Protein 6WYN (pdb70)

Radius of gyration: 17.89 Å; Cα contacts (8 Å, |Δi|>4): 590; chains: 1; bounding box: 40×50×45 Å

Structure (mmCIF, N/CA/C/O backbone):
data_6WYN
#
_entry.id   6WYN
#
_cell.length_a   130.810
_cell.length_b   130.810
_cell.length_c   48.870
_cell.angle_alpha   90.000
_cell.angle_beta   90.000
_cell.angle_gamma   120.000
#
_symmetry.space_group_name_H-M   'P 31 2 1'
#
loop_
_entity.id
_entity.type
_entity.pdbx_description
1 polymer 'Possible hydrolase'
2 non-polymer 'CHLORIDE ION'
3 water water
#
loop_
_atom_site.group_PDB
_atom_site.id
_atom_site.type_symbol
_atom_site.label_atom_id
_atom_site.label_alt_id
_atom_site.label_comp_id
_atom_site.label_asym_id
_atom_site.label_entity_id
_atom_site.label_seq_id
_atom_site.pdbx_PDB_ins_code
_atom_site.Cartn_x
_atom_site.Cartn_y
_atom_site.Cartn_z
_atom_site.occupancy
_atom_site.B_iso_or_equiv
_atom_site.auth_seq_id
_atom_site.auth_comp_id
_atom_site.auth_asym_id
_atom_site.auth_atom_id
_atom_site.pdbx_PDB_model_num
ATOM 1 N N . THR A 1 41 ? -48.926 63.912 37.313 1.00 57.54 40 THR A N 1
ATOM 2 C CA . THR A 1 41 ? -49.220 63.388 38.671 1.00 54.39 40 THR A CA 1
ATOM 3 C C . THR A 1 41 ? -47.871 63.094 39.356 1.00 56.80 40 THR A C 1
ATOM 4 O O . THR A 1 41 ? -46.801 63.154 38.688 1.00 50.25 40 THR A O 1
ATOM 8 N N . GLY A 1 42 ? -47.887 62.787 40.648 1.00 50.80 41 GLY A N 1
ATOM 9 C CA . GLY A 1 42 ? -46.680 62.314 41.353 1.00 49.69 41 GLY A CA 1
ATOM 10 C C . GLY A 1 42 ? -46.495 60.813 41.223 1.00 46.48 41 GLY A C 1
ATOM 11 O O . GLY A 1 42 ? -45.507 60.313 41.761 1.00 47.89 41 GLY A O 1
ATOM 12 N N . LEU A 1 43 ? -47.400 60.124 40.516 1.00 41.02 42 LEU A N 1
ATOM 13 C CA . LEU A 1 43 ? -47.545 58.649 40.589 1.00 35.18 42 LEU A CA 1
ATOM 14 C C . LEU A 1 43 ? -46.331 57.984 39.943 1.00 27.74 42 LEU A C 1
ATOM 15 O O . LEU A 1 43 ? -45.917 58.388 38.862 1.00 29.31 42 LEU A O 1
ATOM 20 N N . ASP A 1 44 ? -45.746 57.041 40.657 1.00 23.47 43 ASP A N 1
ATOM 21 C CA . ASP A 1 44 ? -44.623 56.197 40.196 1.00 23.55 43 ASP A CA 1
ATOM 22 C C . ASP A 1 44 ? -45.125 55.317 39.035 1.00 22.22 43 ASP A C 1
ATOM 23 O O . ASP A 1 44 ? -46.324 54.956 39.016 1.00 20.79 43 ASP A O 1
ATOM 28 N N . GLU A 1 45 ? -44.232 54.903 38.136 1.00 17.21 44 GLU A N 1
ATOM 29 C CA . GLU A 1 45 ? -44.614 54.179 36.909 1.00 15.52 44 GLU A CA 1
ATOM 30 C C . GLU A 1 45 ? -45.086 52.756 37.239 1.00 14.35 44 GLU A C 1
ATOM 31 O O . GLU A 1 45 ? -45.703 52.129 36.365 1.00 13.39 44 GLU A O 1
ATOM 37 N N . PHE A 1 46 ? -44.816 52.228 38.421 1.00 12.35 45 PHE A N 1
ATOM 38 C CA . PHE A 1 46 ? -45.275 50.877 38.836 1.00 13.74 45 PHE A CA 1
ATOM 39 C C . PHE A 1 46 ? -46.527 50.959 39.746 1.00 13.60 45 PHE A C 1
ATOM 40 O O . PHE A 1 46 ? -46.988 49.920 40.210 1.00 15.09 45 PHE A O 1
ATOM 48 N N . ALA A 1 47 ? -47.129 52.119 39.924 1.00 15.23 46 ALA A N 1
ATOM 49 C CA . ALA A 1 47 ? -48.240 52.298 40.890 1.00 17.49 46 ALA A CA 1
ATOM 50 C C . ALA A 1 47 ? -49.528 51.583 40.419 1.00 20.40 46 ALA A C 1
ATOM 51 O O . ALA A 1 47 ? -50.381 51.345 41.259 1.00 22.48 46 ALA A O 1
ATOM 53 N N . LEU A 1 48 ? -49.715 51.276 39.131 1.00 19.06 47 LEU A N 1
ATOM 54 C CA . LEU A 1 48 ? -50.993 50.687 38.633 1.00 19.06 47 LEU A CA 1
ATOM 55 C C . LEU A 1 48 ? -50.870 49.199 38.379 1.00 17.27 47 LEU A C 1
ATOM 56 O O . LEU A 1 48 ? -51.764 48.653 37.710 1.00 18.09 47 LEU A O 1
ATOM 61 N N . LEU A 1 49 ? -49.836 48.528 38.866 1.00 16.62 48 LEU A N 1
ATOM 62 C CA . LEU A 1 49 ? -49.623 47.123 38.424 1.00 17.16 48 LEU A CA 1
ATOM 63 C C . LEU A 1 49 ? -50.770 46.202 38.907 1.00 17.35 48 LEU A C 1
ATOM 64 O O . LEU A 1 49 ? -50.980 45.158 38.247 1.00 15.06 48 LEU A O 1
ATOM 69 N N . ALA A 1 50 ? -51.453 46.528 40.014 1.00 15.66 49 ALA A N 1
ATOM 70 C CA . ALA A 1 50 ? -52.582 45.723 40.529 1.00 15.75 49 ALA A CA 1
ATOM 71 C C . ALA A 1 50 ? -53.676 45.661 39.447 1.00 16.08 49 ALA A C 1
ATOM 72 O O . ALA A 1 50 ? -54.266 44.577 39.302 1.00 16.11 49 ALA A O 1
ATOM 74 N N . GLU A 1 51 ? -53.877 46.753 38.702 1.00 16.03 50 GLU A N 1
ATOM 75 C CA . GLU A 1 51 ? -54.836 46.843 37.575 1.00 16.18 50 GLU A CA 1
ATOM 76 C C . GLU A 1 51 ? -54.429 45.843 36.509 1.00 16.41 50 GLU A C 1
ATOM 77 O O . GLU A 1 51 ? -55.314 45.128 35.986 1.00 16.95 50 GLU A O 1
ATOM 83 N N . ASN A 1 52 ? -53.134 45.728 36.206 1.00 14.72 51 ASN A N 1
ATOM 84 C CA . ASN A 1 52 ? -52.633 44.760 35.209 1.00 14.48 51 ASN A CA 1
ATOM 85 C C . ASN A 1 52 ? -52.841 43.336 35.707 1.00 15.39 51 ASN A C 1
ATOM 86 O O . ASN A 1 52 ? -53.265 42.476 34.873 1.00 14.58 51 ASN A O 1
ATOM 91 N N . ALA A 1 53 ? -52.552 43.039 36.964 1.00 14.85 52 ALA A N 1
ATOM 92 C CA . ALA A 1 53 ? -52.820 41.681 37.506 1.00 16.88 52 ALA A CA 1
ATOM 93 C C . ALA A 1 53 ? -54.332 41.332 37.377 1.00 17.25 52 ALA A C 1
ATOM 94 O O . ALA A 1 53 ? -54.628 40.253 36.938 1.00 18.92 52 ALA A O 1
ATOM 96 N N . GLU A 1 54 ? -55.243 42.236 37.724 1.00 19.91 53 GLU A N 1
ATOM 97 C CA . GLU A 1 54 ? -56.715 42.023 37.606 1.00 23.88 53 GLU A CA 1
ATOM 98 C C . GLU A 1 54 ? -57.079 41.786 36.117 1.00 21.42 53 GLU A C 1
ATOM 99 O O . GLU A 1 54 ? -57.677 40.756 35.800 1.00 20.98 53 GLU A O 1
ATOM 105 N N . GLN A 1 55 ? -56.631 42.638 35.198 1.00 19.11 54 GLN A N 1
ATOM 106 C CA . GLN A 1 55 ? -56.875 42.432 33.740 1.00 19.70 54 GLN A CA 1
ATOM 107 C C . GLN A 1 55 ? -56.349 41.065 33.301 1.00 20.28 54 GLN A C 1
ATOM 108 O O . GLN A 1 55 ? -56.985 40.444 32.440 1.00 20.43 54 GLN A O 1
ATOM 114 N N . ALA A 1 56 ? -55.249 40.578 33.872 1.00 16.50 55 ALA A N 1
ATOM 115 C CA . ALA A 1 56 ? -54.697 39.271 33.480 1.00 16.49 55 ALA A CA 1
ATOM 116 C C . ALA A 1 56 ? -55.432 38.150 34.220 1.00 17.69 55 ALA A C 1
ATOM 117 O O . ALA A 1 56 ? -55.113 36.985 33.936 1.00 16.29 55 ALA A O 1
ATOM 119 N N . GLY A 1 57 ? -56.266 38.484 35.214 1.00 21.79 56 GLY A N 1
ATOM 120 C CA . GLY A 1 57 ? -56.990 37.470 36.017 1.00 23.32 56 GLY A CA 1
ATOM 121 C C . GLY A 1 57 ? -56.025 36.657 36.857 1.00 26.34 56 GLY A C 1
ATOM 122 O O . GLY A 1 57 ? -56.159 35.441 36.929 1.00 29.96 56 GLY A O 1
ATOM 123 N N . VAL A 1 58 ? -55.006 37.283 37.437 1.00 27.44 57 VAL A N 1
ATOM 124 C CA . VAL A 1 58 ? -54.049 36.551 38.315 1.00 26.32 57 VAL A CA 1
ATOM 125 C C . VAL A 1 58 ? -54.047 37.277 39.649 1.00 24.65 57 VAL A C 1
ATOM 126 O O . VAL A 1 58 ? -54.368 38.493 39.682 1.00 27.83 57 VAL A O 1
ATOM 130 N N . ASN A 1 59 ? -53.787 36.561 40.730 1.00 27.65 58 ASN A N 1
ATOM 131 C CA . ASN A 1 59 ? -53.697 37.232 42.053 1.00 30.15 58 ASN A CA 1
ATOM 132 C C . ASN A 1 59 ? -52.386 36.828 42.692 1.00 29.49 58 ASN A C 1
ATOM 133 O O . ASN A 1 59 ? -51.717 35.930 42.174 1.00 33.16 58 ASN A O 1
ATOM 138 N N . GLY A 1 60 ? -52.069 37.465 43.801 1.00 26.65 59 GLY A N 1
ATOM 139 C CA . GLY A 1 60 ? -50.840 37.160 44.531 1.00 25.02 59 GLY A CA 1
ATOM 140 C C . GLY A 1 60 ? -49.892 38.335 44.381 1.00 23.76 59 GLY A C 1
ATOM 141 O O . GLY A 1 60 ? -50.251 39.417 43.870 1.00 23.29 59 GLY A O 1
ATOM 142 N N . PRO A 1 61 ? -48.676 38.185 44.924 1.00 21.85 60 PRO A N 1
ATOM 143 C CA . PRO A 1 61 ? -47.751 39.311 44.968 1.00 20.83 60 PRO A CA 1
ATOM 144 C C . PRO A 1 61 ? -47.371 39.632 43.518 1.00 17.79 60 PRO A C 1
ATOM 145 O O . PRO A 1 61 ? -47.168 38.730 42.720 1.00 14.98 60 PRO A O 1
ATOM 149 N N . LEU A 1 62 ? -47.249 40.912 43.252 1.00 17.60 61 LEU A N 1
ATOM 150 C CA . LEU A 1 62 ? -46.737 41.427 41.960 1.00 19.14 61 LEU A CA 1
ATOM 151 C C . LEU A 1 62 ? -45.293 40.983 41.770 1.00 18.11 61 LEU A C 1
ATOM 152 O O . LEU A 1 62 ? -44.559 40.788 42.740 1.00 16.29 61 LEU A O 1
ATOM 157 N N . PRO A 1 63 ? -44.844 40.727 40.522 1.00 17.56 62 PRO A N 1
ATOM 158 C CA . PRO A 1 63 ? -43.436 40.432 40.264 1.00 17.11 62 PRO A CA 1
ATOM 159 C C . PRO A 1 63 ? -42.562 41.685 40.482 1.00 16.93 62 PRO A C 1
ATOM 160 O O . PRO A 1 63 ? -43.070 42.798 40.571 1.00 14.64 62 PRO A O 1
ATOM 164 N N . GLU A 1 64 ? -41.260 41.460 40.672 1.00 18.42 63 GLU A N 1
ATOM 165 C CA . GLU A 1 64 ? -40.243 42.547 40.764 1.00 19.66 63 GLU A CA 1
ATOM 166 C C . GLU A 1 64 ? -40.106 43.165 39.365 1.00 13.73 63 GLU A C 1
ATOM 167 O O . GLU A 1 64 ? -40.103 42.405 38.393 1.00 11.71 63 GLU A O 1
ATOM 173 N N . VAL A 1 65 ? -39.978 44.472 39.281 1.00 12.24 64 VAL A N 1
ATOM 174 C CA . VAL A 1 65 ? -39.712 45.133 37.980 1.00 11.74 64 VAL A CA 1
ATOM 175 C C . VAL A 1 65 ? -38.893 46.397 38.257 1.00 10.98 64 VAL A C 1
ATOM 176 O O . VAL A 1 65 ? -39.136 47.059 39.259 1.00 10.08 64 VAL A O 1
ATOM 180 N N . GLU A 1 66 ? -37.982 46.743 37.347 1.00 11.28 65 GLU A N 1
ATOM 181 C CA . GLU A 1 66 ? -37.252 48.019 37.421 1.00 10.72 65 GLU A CA 1
ATOM 182 C C . GLU A 1 66 ? -36.938 48.463 35.999 1.00 9.76 65 GLU A C 1
ATOM 183 O O . GLU A 1 66 ? -36.898 47.606 35.087 1.00 10.02 65 GLU A O 1
ATOM 189 N N . ARG A 1 67 ? -36.743 49.753 35.826 1.00 9.27 66 ARG A N 1
ATOM 190 C CA . ARG A 1 67 ? -36.290 50.340 34.560 1.00 9.41 66 ARG A CA 1
ATOM 191 C C . ARG A 1 67 ? -34.770 50.155 34.465 1.00 9.91 66 ARG A C 1
ATOM 192 O O . ARG A 1 67 ? -34.043 50.347 35.482 1.00 9.17 66 ARG A O 1
ATOM 200 N N . VAL A 1 68 ? -34.299 49.742 33.292 1.00 10.60 67 VAL A N 1
ATOM 201 C CA . VAL A 1 68 ? -32.846 49.661 32.985 1.00 10.18 67 VAL A CA 1
ATOM 202 C C . VAL A 1 68 ? -32.552 50.533 31.749 1.00 11.01 67 VAL A C 1
ATOM 203 O O . VAL A 1 68 ? -33.502 50.903 30.984 1.00 9.75 67 VAL A O 1
ATOM 207 N N . GLN A 1 69 ? -31.279 50.911 31.582 1.00 10.86 68 GLN A N 1
ATOM 208 C CA . GLN A 1 69 ? -30.862 51.733 30.423 1.00 11.90 68 GLN A CA 1
ATOM 209 C C . GLN A 1 69 ? -29.449 51.333 30.020 1.00 12.38 68 GLN A C 1
ATOM 210 O O . GLN A 1 69 ? -28.580 51.107 30.933 1.00 10.42 68 GLN A O 1
ATOM 216 N N . ALA A 1 70 ? -29.214 51.244 28.708 1.00 13.03 69 ALA A N 1
ATOM 217 C CA . ALA A 1 70 ? -27.847 51.207 28.148 1.00 15.21 69 ALA A CA 1
ATOM 218 C C . ALA A 1 70 ? -27.809 52.190 26.999 1.00 17.06 69 ALA A C 1
ATOM 219 O O . ALA A 1 70 ? -28.331 51.841 25.914 1.00 17.24 69 ALA A O 1
ATOM 221 N N . GLY A 1 71 ? -27.405 53.426 27.291 1.00 16.95 70 GLY A N 1
ATOM 222 C CA . GLY A 1 71 ? -27.272 54.464 26.269 1.00 16.63 70 GLY A CA 1
ATOM 223 C C . GLY A 1 71 ? -28.626 54.893 25.785 1.00 18.23 70 GLY A C 1
ATOM 224 O O . GLY A 1 71 ? -29.453 55.295 26.633 1.00 16.37 70 GLY A O 1
ATOM 225 N N . ALA A 1 72 ? -28.838 54.759 24.469 1.00 15.35 71 ALA A N 1
ATOM 226 C CA . ALA A 1 72 ? -30.049 55.199 23.737 1.00 15.69 71 ALA A CA 1
ATOM 227 C C . ALA A 1 72 ? -31.322 54.377 24.067 1.00 13.13 71 ALA A C 1
ATOM 228 O O . ALA A 1 72 ? -32.440 54.874 23.720 1.00 13.74 71 ALA A O 1
ATOM 230 N N . ILE A 1 73 ? -31.199 53.211 24.698 1.00 13.38 72 ILE A N 1
ATOM 231 C CA . ILE A 1 73 ? -32.329 52.252 24.943 1.00 12.45 72 ILE A CA 1
ATOM 232 C C . ILE A 1 73 ? -32.661 52.158 26.445 1.00 12.18 72 ILE A C 1
ATOM 233 O O . ILE A 1 73 ? -31.774 51.793 27.235 1.00 12.23 72 ILE A O 1
ATOM 238 N N . SER A 1 74 ? -33.926 52.408 26.785 1.00 10.81 73 SER A N 1
ATOM 239 C CA . SER A 1 74 ? -34.518 52.124 28.107 1.00 10.56 73 SER A CA 1
ATOM 240 C C . SER A 1 74 ? -35.371 50.853 27.992 1.00 11.00 73 SER A C 1
ATOM 241 O O . SER A 1 74 ? -35.847 50.560 26.870 1.00 11.43 73 SER A O 1
ATOM 244 N N . ALA A 1 75 ? -35.532 50.106 29.083 1.00 10.04 74 ALA A N 1
ATOM 245 C CA . ALA A 1 75 ? -36.337 48.877 29.097 1.00 9.97 74 ALA A CA 1
ATOM 246 C C . ALA A 1 75 ? -36.867 48.669 30.507 1.00 10.07 74 ALA A C 1
ATOM 247 O O . ALA A 1 75 ? -36.307 49.300 31.475 1.00 10.06 74 ALA A O 1
ATOM 249 N N . LEU A 1 76 ? -37.951 47.904 30.602 1.00 9.32 75 LEU A N 1
ATOM 250 C CA . LEU A 1 76 ? -38.424 47.345 31.901 1.00 10.19 75 LEU A CA 1
ATOM 251 C C . LEU A 1 76 ? -37.935 45.916 32.019 1.00 10.22 75 LEU A C 1
ATOM 252 O O . LEU A 1 76 ? -38.184 45.100 31.105 1.00 10.15 75 LEU A O 1
ATOM 257 N N . ARG A 1 77 ? -37.253 45.612 33.118 1.00 11.57 76 ARG A N 1
ATOM 258 C CA . ARG A 1 77 ? -36.727 44.261 33.409 1.00 11.79 76 ARG A CA 1
ATOM 259 C C . ARG A 1 77 ? -37.584 43.676 34.524 1.00 11.83 76 ARG A C 1
ATOM 260 O O . ARG A 1 77 ? -37.602 44.252 35.649 1.00 11.14 76 ARG A O 1
ATOM 268 N N . TRP A 1 78 ? -38.255 42.567 34.204 1.00 11.75 77 TRP A N 1
ATOM 269 C CA . TRP A 1 78 ? -39.237 41.880 35.082 1.00 12.34 77 TRP A CA 1
ATOM 270 C C . TRP A 1 78 ? -38.628 40.606 35.637 1.00 13.12 77 TRP A C 1
ATOM 271 O O . TRP A 1 78 ? -38.022 39.857 34.835 1.00 12.47 77 TRP A O 1
ATOM 282 N N . GLY A 1 79 ? -38.826 40.379 36.942 1.00 14.97 78 GLY A N 1
ATOM 283 C CA . GLY A 1 79 ? -38.510 39.091 37.573 1.00 17.43 78 GLY A CA 1
ATOM 284 C C . GLY A 1 79 ? -37.027 38.884 37.813 1.00 21.88 78 GLY A C 1
ATOM 285 O O . GLY A 1 79 ? -36.638 37.699 37.868 1.00 29.32 78 GLY A O 1
ATOM 286 N N . GLY A 1 80 ? -36.206 39.935 37.902 1.00 22.29 79 GLY A N 1
ATOM 287 C CA . GLY A 1 80 ? -34.735 39.765 38.068 1.00 28.51 79 GLY A CA 1
ATOM 288 C C . GLY A 1 80 ? -33.886 39.965 36.803 1.00 31.09 79 GLY A C 1
ATOM 289 O O . GLY A 1 80 ? -34.402 40.394 35.756 1.00 32.54 79 GLY A O 1
ATOM 290 N N . SER A 1 81 ? -32.617 39.577 36.852 1.00 34.60 80 SER A N 1
ATOM 291 C CA . SER A 1 81 ? -31.605 39.952 35.832 1.00 37.61 80 SER A CA 1
ATOM 292 C C . SER A 1 81 ? -31.402 38.884 34.740 1.00 38.26 80 SER A C 1
ATOM 293 O O . SER A 1 81 ? -30.490 39.170 33.926 1.00 35.61 80 SER A O 1
ATOM 296 N N . ALA A 1 82 ? -32.206 37.780 34.651 1.00 32.81 81 ALA A N 1
ATOM 297 C CA . ALA A 1 82 ? -32.059 36.702 33.621 1.00 24.96 81 ALA A CA 1
ATOM 298 C C . ALA A 1 82 ? -33.331 36.527 32.770 1.00 20.61 81 ALA A C 1
ATOM 299 O O . ALA A 1 82 ? -34.095 35.572 32.877 1.00 16.12 81 ALA A O 1
ATOM 301 N N . PRO A 1 83 ? -33.654 37.485 31.903 1.00 19.14 82 PRO A N 1
ATOM 302 C CA . PRO A 1 83 ? -34.906 37.410 31.138 1.00 18.71 82 PRO A CA 1
ATOM 303 C C . PRO A 1 83 ? -34.993 36.167 30.245 1.00 19.36 82 PRO A C 1
ATOM 304 O O . PRO A 1 83 ? -34.021 35.863 29.601 1.00 20.70 82 PRO A O 1
ATOM 308 N N . ARG A 1 84 ? -36.154 35.512 30.199 1.00 20.50 83 ARG A N 1
ATOM 309 C CA . ARG A 1 84 ? -36.449 34.404 29.256 1.00 22.73 83 ARG A CA 1
ATOM 310 C C . ARG A 1 84 ? -37.038 34.953 27.941 1.00 20.15 83 ARG A C 1
ATOM 311 O O . ARG A 1 84 ? -36.829 34.322 26.901 1.00 19.21 83 ARG A O 1
ATOM 319 N N . VAL A 1 85 ? -37.775 36.074 27.976 1.00 15.23 84 VAL A N 1
ATOM 320 C CA . VAL A 1 85 ? -38.502 36.588 26.793 1.00 14.43 84 VAL A CA 1
ATOM 321 C C . VAL A 1 85 ? -38.201 38.064 26.634 1.00 12.40 84 VAL A C 1
ATOM 322 O O . VAL A 1 85 ? -38.218 38.785 27.632 1.00 10.95 84 VAL A O 1
ATOM 326 N N . ILE A 1 86 ? -37.989 38.469 25.413 1.00 10.59 85 ILE A N 1
ATOM 327 C CA . ILE A 1 86 ? -37.925 39.896 25.025 1.00 10.49 85 ILE A CA 1
ATOM 328 C C . ILE A 1 86 ? -39.223 40.289 24.337 1.00 10.08 85 ILE A C 1
ATOM 329 O O . ILE A 1 86 ? -39.632 39.571 23.424 1.00 10.13 85 ILE A O 1
ATOM 334 N N . PHE A 1 87 ? -39.800 41.423 24.716 1.00 9.98 86 PHE A N 1
ATOM 335 C CA . PHE A 1 87 ? -41.030 41.970 24.119 1.00 9.86 86 PHE A CA 1
ATOM 336 C C . PHE A 1 87 ? -40.692 43.310 23.471 1.00 10.15 86 PHE A C 1
ATOM 337 O O . PHE A 1 87 ? -40.033 44.136 24.152 1.00 10.85 86 PHE A O 1
ATOM 345 N N . LEU A 1 88 ? -41.143 43.509 22.237 1.00 9.60 87 LEU A N 1
ATOM 346 C CA . LEU A 1 88 ? -40.968 44.765 21.473 1.00 10.42 87 LEU A CA 1
ATOM 347 C C . LEU A 1 88 ? -42.344 45.284 21.084 1.00 10.40 87 LEU A C 1
ATOM 348 O O . LEU A 1 88 ? -43.024 44.612 20.302 1.00 10.77 87 LEU A O 1
ATOM 353 N N . HIS A 1 89 ? -42.713 46.446 21.601 1.00 10.19 88 HIS A N 1
ATOM 354 C CA . HIS A 1 89 ? -44.002 47.117 21.315 1.00 10.32 88 HIS A CA 1
ATOM 355 C C . HIS A 1 89 ? -44.124 47.661 19.880 1.00 11.29 88 HIS A C 1
ATOM 356 O O . HIS A 1 89 ? -43.167 47.627 19.060 1.00 11.76 88 HIS A O 1
ATOM 363 N N . GLY A 1 90 ? -45.293 48.212 19.585 1.00 13.07 89 GLY A N 1
ATOM 364 C CA . GLY A 1 90 ? -45.578 48.778 18.253 1.00 14.46 89 GLY A CA 1
ATOM 365 C C . GLY A 1 90 ? -45.239 50.259 18.144 1.00 14.98 89 GLY A C 1
ATOM 366 O O . GLY A 1 90 ? -44.933 50.948 19.162 1.00 14.43 89 GLY A O 1
ATOM 367 N N . GLY A 1 91 ? -45.342 50.787 16.922 1.00 17.10 90 GLY A N 1
ATOM 368 C CA . GLY A 1 91 ? -45.390 52.254 16.717 1.00 15.70 90 GLY A CA 1
ATOM 369 C C . GLY A 1 91 ? -46.351 52.939 17.660 1.00 16.46 90 GLY A C 1
ATOM 370 O O . GLY A 1 91 ? -47.534 52.483 17.808 1.00 15.94 90 GLY A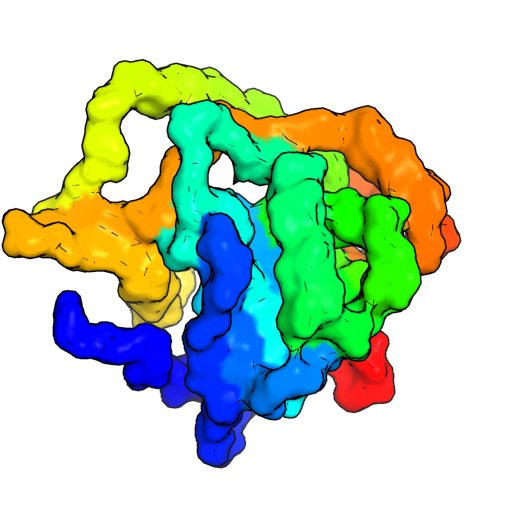 O 1
ATOM 371 N N . GLY A 1 92 ? -45.920 54.065 18.239 1.00 14.37 91 GLY A N 1
ATOM 372 C CA . GLY A 1 92 ? -46.767 54.892 19.112 1.00 12.78 91 GLY A CA 1
ATOM 373 C C . GLY A 1 92 ? -47.012 54.264 20.469 1.00 11.45 91 GLY A C 1
ATOM 374 O O . GLY A 1 92 ? -47.920 54.742 21.177 1.00 11.95 91 GLY A O 1
ATOM 375 N N . GLN A 1 93 ? -46.325 53.164 20.801 1.00 11.65 92 GLN A N 1
ATOM 376 C CA . GLN A 1 93 ? -46.505 52.467 22.109 1.00 10.90 92 GLN A CA 1
ATOM 377 C C . GLN A 1 93 ? -45.254 52.675 22.988 1.00 11.33 92 GLN A C 1
ATOM 378 O O . GLN A 1 93 ? -44.355 53.399 22.584 1.00 12.72 92 GLN A O 1
ATOM 384 N N . ASN A 1 94 ? -45.178 51.986 24.118 1.00 10.25 93 ASN A N 1
ATOM 385 C CA . ASN A 1 94 ? -43.966 51.862 24.933 1.00 11.14 93 ASN A CA 1
ATOM 386 C C . ASN A 1 94 ? -43.998 50.496 25.595 1.00 10.59 93 ASN A C 1
ATOM 387 O O . ASN A 1 94 ? -44.987 49.758 25.425 1.00 9.99 93 ASN A O 1
ATOM 392 N N . ALA A 1 95 ? -42.938 50.184 26.315 1.00 8.95 94 ALA A N 1
ATOM 393 C CA . ALA A 1 95 ? -42.749 48.901 27.007 1.00 9.47 94 ALA A CA 1
ATOM 394 C C . ALA A 1 95 ? -43.949 48.518 27.895 1.00 9.28 94 ALA A C 1
ATOM 395 O O . ALA A 1 95 ? -44.154 47.318 28.111 1.00 8.13 94 ALA A O 1
ATOM 397 N N . HIS A 1 96 ? -44.629 49.500 28.487 1.00 9.77 95 HIS A N 1
ATOM 398 C CA . HIS A 1 96 ? -45.728 49.246 29.447 1.00 9.87 95 HIS A CA 1
ATOM 399 C C . HIS A 1 96 ? -46.912 48.567 28.737 1.00 10.49 95 HIS A C 1
ATOM 400 O O . HIS A 1 96 ? -47.755 47.987 29.456 1.00 10.58 95 HIS A O 1
ATOM 407 N N . THR A 1 97 ? -46.977 48.606 27.397 1.00 9.67 96 THR A N 1
ATOM 408 C CA . THR A 1 97 ? -48.043 47.906 26.630 1.00 9.83 96 THR A CA 1
ATOM 409 C C . THR A 1 97 ? -48.029 46.440 27.063 1.00 10.03 96 THR A C 1
ATOM 410 O O . THR A 1 97 ? -49.074 45.774 27.016 1.00 10.96 96 THR A O 1
ATOM 414 N N . TRP A 1 98 ? -46.881 45.923 27.456 1.00 10.08 97 TRP A N 1
ATOM 415 C CA . TRP A 1 98 ? -46.758 44.487 27.796 1.00 10.23 97 TRP A CA 1
ATOM 416 C C . TRP A 1 98 ? -47.069 44.154 29.258 1.00 10.67 97 TRP A C 1
ATOM 417 O O . TRP A 1 98 ? -47.016 42.966 29.564 1.00 11.92 97 TRP A O 1
ATOM 428 N N . ASP A 1 99 ? -47.345 45.126 30.124 1.00 11.28 98 ASP A N 1
ATOM 429 C CA . ASP A 1 99 ? -47.453 44.898 31.594 1.00 11.64 98 ASP A CA 1
ATOM 430 C C . ASP A 1 99 ? -48.414 43.722 31.884 1.00 11.82 98 ASP A C 1
ATOM 431 O O . ASP A 1 99 ? -48.095 42.843 32.694 1.00 11.50 98 ASP A O 1
ATOM 436 N N . THR A 1 100 ? -49.587 43.731 31.271 1.00 11.51 99 THR A N 1
ATOM 437 C CA . THR A 1 100 ? -50.645 42.748 31.600 1.00 11.13 99 THR A CA 1
ATOM 438 C C . THR A 1 100 ? -50.141 41.402 31.174 1.00 10.37 99 THR A C 1
ATOM 439 O O . THR A 1 100 ? -50.185 40.472 31.992 1.00 11.90 99 THR A O 1
ATOM 443 N N . VAL A 1 101 ? -49.651 41.291 29.941 1.00 9.98 100 VAL A N 1
ATOM 444 C CA . VAL A 1 101 ? -49.144 39.999 29.433 1.00 9.78 100 VAL A CA 1
ATOM 445 C C . VAL A 1 101 ? -48.010 39.497 30.346 1.00 11.08 100 VAL A C 1
ATOM 446 O O . VAL A 1 101 ? -47.935 38.300 30.645 1.00 11.20 100 VAL A O 1
ATOM 450 N N . ILE A 1 102 ? -47.050 40.360 30.666 1.00 11.01 101 ILE A N 1
ATOM 451 C CA . ILE A 1 102 ? -45.868 39.926 31.444 1.00 11.12 101 ILE A CA 1
ATOM 452 C C . ILE A 1 102 ? -46.328 39.491 32.846 1.00 10.44 101 ILE A C 1
ATOM 453 O O . ILE A 1 102 ? -45.882 38.466 33.289 1.00 11.76 101 ILE A O 1
ATOM 458 N N . VAL A 1 103 ? -47.219 40.222 33.472 1.00 12.85 102 VAL A N 1
ATOM 459 C CA . VAL A 1 103 ? -47.713 39.910 34.847 1.00 14.32 102 VAL A CA 1
ATOM 460 C C . VAL A 1 103 ? -48.456 38.569 34.785 1.00 16.31 102 VAL A C 1
ATOM 461 O O . VAL A 1 103 ? -48.173 37.670 35.602 1.00 17.28 102 VAL A O 1
ATOM 465 N N . GLY A 1 104 ? -49.313 38.371 33.781 1.00 16.24 103 GLY A N 1
ATOM 466 C CA . GLY A 1 104 ? -50.023 37.093 33.610 1.00 16.43 103 GLY A CA 1
ATOM 467 C C . GLY A 1 104 ? -49.126 35.935 33.299 1.00 17.24 103 GLY A C 1
ATOM 468 O O . GLY A 1 104 ? -49.419 34.781 33.751 1.00 16.79 103 GLY A O 1
ATOM 469 N N . LEU A 1 105 ? -48.129 36.126 32.454 1.00 15.63 104 LEU A N 1
ATOM 470 C CA . LEU A 1 105 ? -47.268 34.994 32.076 1.00 18.06 104 LEU A CA 1
ATOM 471 C C . LEU A 1 105 ? -46.385 34.539 33.245 1.00 19.73 104 LEU A C 1
ATOM 472 O O . LEU A 1 105 ? -46.038 33.331 33.295 1.00 20.22 104 LEU A O 1
ATOM 477 N N . GLY A 1 106 ? -45.967 35.458 34.120 1.00 19.72 105 GLY A N 1
ATOM 478 C CA . GLY A 1 106 ? -45.158 35.095 35.296 1.00 21.99 105 GLY A CA 1
ATOM 479 C C . GLY A 1 106 ? -43.746 34.664 34.949 1.00 20.88 105 GLY A C 1
ATOM 480 O O . GLY A 1 106 ? -43.146 34.017 35.743 1.00 20.60 105 GLY A O 1
ATOM 481 N N . GLU A 1 107 ? -43.208 35.014 33.790 1.00 21.59 106 GLU A N 1
ATOM 482 C CA . GLU A 1 107 ? -41.816 34.692 33.419 1.00 21.29 106 GLU A CA 1
ATOM 483 C C . GLU A 1 107 ? -40.898 35.919 33.556 1.00 20.49 106 GLU A C 1
ATOM 484 O O . GLU A 1 107 ? -41.270 37.057 33.279 1.00 18.67 106 GLU A O 1
ATOM 490 N N . PRO A 1 108 ? -39.604 35.728 33.858 1.00 20.79 107 PRO A N 1
ATOM 491 C CA . PRO A 1 108 ? -38.645 36.838 33.733 1.00 19.74 107 PRO A CA 1
ATOM 492 C C . PRO A 1 108 ? -38.571 37.346 32.283 1.00 16.94 107 PRO A C 1
ATOM 493 O O . PRO A 1 108 ? -38.495 36.563 31.320 1.00 15.16 107 PRO A O 1
ATOM 497 N N . ALA A 1 109 ? -38.590 38.669 32.111 1.00 15.37 108 ALA A N 1
ATOM 498 C CA . ALA A 1 109 ? -38.757 39.260 30.760 1.00 13.34 108 ALA A CA 1
ATOM 499 C C . ALA A 1 109 ? -38.099 40.626 30.642 1.00 12.52 108 ALA A C 1
ATOM 500 O O . ALA A 1 109 ? -37.964 41.282 31.639 1.00 12.04 108 ALA A O 1
ATOM 502 N N . LEU A 1 110 ? -37.813 41.064 29.416 1.00 11.16 109 LEU A N 1
ATOM 503 C CA . LEU A 1 110 ? -37.305 42.425 29.144 1.00 11.49 109 LEU A CA 1
ATOM 504 C C . LEU A 1 110 ? -38.263 43.030 28.133 1.00 10.57 109 LEU A C 1
ATOM 505 O O . LEU A 1 110 ? -38.360 42.497 27.003 1.00 11.02 109 LEU A O 1
ATOM 510 N N . ALA A 1 111 ? -38.920 44.098 28.514 1.00 10.20 110 ALA A N 1
ATOM 511 C CA . ALA A 1 111 ? -39.791 44.871 27.616 1.00 10.04 110 ALA A CA 1
ATOM 512 C C . ALA A 1 111 ? -39.056 46.164 27.251 1.00 10.30 110 ALA A C 1
ATOM 513 O O . ALA A 1 111 ? -38.853 47.037 28.092 1.00 8.85 110 ALA A O 1
ATOM 515 N N . VAL A 1 112 ? -38.662 46.217 25.993 1.00 10.78 111 VAL A N 1
ATOM 516 C CA . VAL A 1 112 ? -37.790 47.333 25.581 1.00 11.32 111 VAL A CA 1
ATOM 517 C C . VAL A 1 112 ? -38.561 48.514 25.023 1.00 11.40 111 VAL A C 1
ATOM 518 O O . VAL A 1 112 ? -39.554 48.284 24.368 1.00 12.83 111 VAL A O 1
ATOM 522 N N . ASP A 1 113 ? -38.108 49.724 25.334 1.00 10.57 112 ASP A N 1
ATOM 523 C CA . ASP A 1 113 ? -38.610 50.936 24.642 1.00 10.44 112 ASP A CA 1
ATOM 524 C C . ASP A 1 113 ? -37.832 51.081 23.327 1.00 11.27 112 ASP A C 1
ATOM 525 O O . ASP A 1 113 ? -36.617 51.180 23.378 1.00 11.10 112 ASP A O 1
ATOM 530 N N . LEU A 1 114 ? -38.514 50.979 22.188 1.00 11.13 113 LEU A N 1
ATOM 531 C CA . LEU A 1 114 ? -37.913 51.184 20.872 1.00 11.69 113 LEU A CA 1
ATOM 532 C C . LEU A 1 114 ? -37.384 52.621 20.824 1.00 11.22 113 LEU A C 1
ATOM 533 O O . LEU A 1 114 ? -37.945 53.512 21.424 1.00 10.92 113 LEU A O 1
ATOM 538 N N . PRO A 1 115 ? -36.325 52.893 20.034 1.00 11.81 114 PRO A N 1
ATOM 539 C CA . PRO A 1 115 ? -35.931 54.267 19.739 1.00 11.90 114 PRO A CA 1
ATOM 540 C C . PRO A 1 115 ? -37.169 55.101 19.438 1.00 12.40 114 PRO A C 1
ATOM 541 O O . PRO A 1 115 ? -38.138 54.667 18.760 1.00 14.07 114 PRO A O 1
ATOM 545 N N . GLY A 1 116 ? -37.168 56.300 19.958 1.00 11.54 115 GLY A N 1
ATOM 546 C CA . GLY A 1 116 ? -38.230 57.270 19.713 1.00 11.26 115 GLY A CA 1
ATOM 547 C C . GLY A 1 116 ? -39.444 57.064 20.577 1.00 11.21 115 GLY A C 1
ATOM 548 O O . GLY A 1 116 ? -40.446 57.723 20.329 1.00 13.02 115 GLY A O 1
ATOM 549 N N . HIS A 1 117 ? -39.391 56.153 21.538 1.00 12.09 116 HIS A N 1
ATOM 550 C CA . HIS A 1 117 ? -40.567 55.744 22.343 1.00 11.58 116 HIS A CA 1
ATOM 551 C C . HIS A 1 117 ? -40.172 55.539 23.815 1.00 10.82 116 HIS A C 1
ATOM 552 O O . HIS A 1 117 ? -38.996 55.185 24.112 1.00 10.25 116 HIS A O 1
ATOM 559 N N . GLY A 1 118 ? -41.159 55.662 24.682 1.00 10.85 117 GLY A N 1
ATOM 560 C CA . GLY A 1 118 ? -41.030 55.412 26.119 1.00 10.70 117 GLY A CA 1
ATOM 561 C C . GLY A 1 118 ? -39.983 56.336 26.711 1.00 12.20 117 GLY A C 1
ATOM 562 O O . GLY A 1 118 ? -40.137 57.565 26.513 1.00 11.11 117 GLY A O 1
ATOM 563 N N . HIS A 1 119 ? -38.929 55.779 27.307 1.00 12.00 118 HIS A N 1
ATOM 564 C CA . HIS A 1 119 ? -37.776 56.561 27.820 1.00 13.44 118 HIS A CA 1
ATOM 565 C C . HIS A 1 119 ? -36.576 56.391 26.903 1.00 13.38 118 HIS A C 1
ATOM 566 O O . HIS A 1 119 ? -35.506 56.837 27.291 1.00 14.35 118 HIS A O 1
ATOM 573 N N . SER A 1 120 ? -36.706 55.706 25.768 1.00 13.16 119 SER A N 1
ATOM 574 C CA . SER A 1 120 ? -35.545 55.546 24.852 1.00 12.36 119 SER A CA 1
ATOM 575 C C . SER A 1 120 ? -35.310 56.887 24.110 1.00 12.39 119 SER A C 1
ATOM 576 O O . SER A 1 120 ? -36.275 57.625 23.877 1.00 13.13 119 SER A O 1
ATOM 579 N N . ALA A 1 121 ? -34.066 57.195 23.754 1.00 13.40 120 ALA A N 1
ATOM 580 C CA . ALA A 1 121 ? -33.701 58.465 23.077 1.00 15.02 120 ALA A CA 1
ATOM 581 C C . ALA A 1 121 ? -34.499 58.625 21.766 1.00 16.18 120 ALA A C 1
ATOM 582 O O . ALA A 1 121 ? -34.723 57.626 21.053 1.00 15.72 120 ALA A O 1
ATOM 584 N N . TRP A 1 122 ? -34.923 59.837 21.479 1.00 18.45 121 TRP A N 1
ATOM 585 C CA . TRP A 1 122 ? -35.420 60.237 20.139 1.00 20.37 121 TRP A CA 1
ATOM 586 C C . TRP A 1 122 ? -34.246 60.371 19.166 1.00 21.33 121 TRP A C 1
ATOM 587 O O . TRP A 1 122 ? -33.059 60.335 19.571 1.00 21.26 121 TRP A O 1
ATOM 598 N N . ARG A 1 123 ? -34.552 60.388 17.878 1.00 23.95 122 ARG A N 1
ATOM 599 C CA . ARG A 1 123 ? -33.549 60.700 16.819 1.00 29.12 122 ARG A CA 1
ATOM 600 C C . ARG A 1 123 ? -34.016 61.932 16.063 1.00 26.91 122 ARG A C 1
ATOM 601 O O . ARG A 1 123 ? -35.228 62.062 15.833 1.00 28.64 122 ARG A O 1
ATOM 609 N N . GLU A 1 124 ? -33.123 62.874 15.761 1.00 32.11 123 GLU A N 1
ATOM 610 C CA . GLU A 1 124 ? -33.596 64.172 15.173 1.00 35.67 123 GLU A CA 1
ATOM 611 C C . GLU A 1 124 ? -34.086 63.901 13.734 1.00 30.78 123 GLU A C 1
ATOM 612 O O . GLU A 1 124 ? -34.937 64.676 13.238 1.00 31.72 123 GLU A O 1
ATOM 618 N N . ASP A 1 125 ? -33.602 62.803 13.124 1.00 23.73 124 ASP A N 1
ATOM 619 C CA . ASP A 1 125 ? -33.946 62.369 11.728 1.00 33.75 124 ASP A CA 1
ATOM 620 C C . ASP A 1 125 ? -35.243 61.565 11.676 1.00 38.61 124 ASP A C 1
ATOM 621 O O . ASP A 1 125 ? -35.402 60.830 10.694 1.00 38.27 124 ASP A O 1
ATOM 626 N N . GLY A 1 126 ? -36.010 61.564 12.741 1.00 38.95 125 GLY A N 1
ATOM 627 C CA . GLY A 1 126 ? -37.332 60.924 12.962 1.00 37.89 125 GLY A CA 1
ATOM 628 C C . GLY A 1 126 ? -37.496 59.498 12.428 1.00 33.57 125 GLY A C 1
ATOM 629 O O . GLY A 1 126 ? -38.682 59.128 12.113 1.00 32.95 125 GLY A O 1
ATOM 630 N N . ASN A 1 127 ? -36.420 58.708 12.387 1.00 26.17 126 ASN A N 1
ATOM 631 C CA . ASN A 1 127 ? -36.381 57.402 11.698 1.00 30.14 126 ASN A CA 1
ATOM 632 C C . ASN A 1 127 ? -36.265 56.168 12.629 1.00 29.57 126 ASN A C 1
ATOM 633 O O . ASN A 1 127 ? -35.170 55.700 12.998 1.00 27.74 126 ASN A O 1
ATOM 638 N N . TYR A 1 128 ? -37.373 55.459 12.729 1.00 31.40 127 TYR A N 1
ATOM 639 C CA . TYR A 1 128 ? -37.504 54.300 13.627 1.00 27.85 127 TYR A CA 1
ATOM 640 C C . TYR A 1 128 ? -37.765 53.053 12.783 1.00 29.88 127 TYR A C 1
ATOM 641 O O . TYR A 1 128 ? -38.670 52.267 13.123 1.00 27.11 127 TYR A O 1
ATOM 650 N N . SER A 1 129 ? -36.947 52.866 11.742 1.00 27.54 128 SER A N 1
ATOM 651 C CA . SER A 1 129 ? -37.028 51.723 10.804 1.00 23.69 128 SER A CA 1
ATOM 652 C C . SER A 1 129 ? -36.721 50.519 11.646 1.00 21.56 128 SER A C 1
ATOM 653 O O . SER A 1 129 ? -35.904 50.621 12.566 1.00 20.53 128 SER A O 1
ATOM 656 N N . PRO A 1 130 ? -37.296 49.341 11.297 1.00 20.07 129 PRO A N 1
ATOM 657 C CA . PRO A 1 130 ? -36.907 48.091 11.925 1.00 19.13 129 PRO A CA 1
ATOM 658 C C . PRO A 1 130 ? -35.396 47.867 11.866 1.00 20.37 129 PRO A C 1
ATOM 659 O O . PRO A 1 130 ? -34.839 47.337 12.797 1.00 18.84 129 PRO A O 1
ATOM 663 N N . GLN A 1 131 ? -34.769 48.173 10.720 1.00 19.34 130 GLN A N 1
ATOM 664 C CA . GLN A 1 131 ? -33.317 47.954 10.506 1.00 21.93 130 GLN A CA 1
ATOM 665 C C . GLN A 1 131 ? -32.458 48.791 11.487 1.00 18.37 130 GLN A C 1
ATOM 666 O O . GLN A 1 131 ? -31.457 48.229 12.000 1.00 20.31 130 GLN A O 1
ATOM 672 N N . LEU A 1 132 ? -32.762 50.072 11.609 1.00 20.15 131 LEU A N 1
ATOM 673 C CA . LEU A 1 132 ? -32.096 51.070 12.518 1.00 23.55 131 LEU A CA 1
ATOM 674 C C . LEU A 1 132 ? -32.359 50.635 13.997 1.00 22.11 131 LEU A C 1
ATOM 675 O O . LEU A 1 132 ? -31.400 50.518 14.813 1.00 20.62 131 LEU A O 1
ATOM 680 N N . ASN A 1 133 ? -33.604 50.276 14.307 1.00 20.92 132 ASN A N 1
ATOM 681 C CA . ASN A 1 133 ? -34.031 49.825 15.665 1.00 18.61 132 ASN A CA 1
ATOM 682 C C . ASN A 1 133 ? -33.205 48.635 16.056 1.00 18.66 132 ASN A C 1
ATOM 683 O O . ASN A 1 133 ? -32.636 48.643 17.162 1.00 20.31 132 ASN A O 1
ATOM 688 N N . SER A 1 134 ? -33.089 47.668 15.148 1.00 18.62 133 SER A N 1
ATOM 689 C CA . SER A 1 134 ? -32.310 46.434 15.351 1.00 19.28 133 SER A CA 1
ATOM 690 C C . SER A 1 134 ? -30.821 46.752 15.590 1.00 20.05 133 SER A C 1
ATOM 691 O O . SER A 1 134 ? -30.199 46.110 16.412 1.00 19.54 133 SER A O 1
ATOM 694 N N . GLU A 1 135 ? -30.227 47.643 14.818 1.00 24.10 134 GLU A N 1
ATOM 695 C CA . GLU A 1 135 ? -28.787 48.020 14.976 1.00 26.41 134 GLU A CA 1
ATOM 696 C C . GLU A 1 135 ? -28.548 48.603 16.384 1.00 20.85 134 GLU A C 1
ATOM 697 O O . GLU A 1 135 ? -27.628 48.197 17.019 1.00 21.81 134 GLU A O 1
ATOM 703 N N . THR A 1 136 ? -29.364 49.538 16.830 1.00 23.33 135 THR A N 1
ATOM 704 C CA . THR A 1 136 ? -29.284 50.107 18.197 1.00 23.98 135 THR A CA 1
ATOM 705 C C . THR A 1 136 ? -29.472 48.975 19.241 1.00 24.80 135 THR A C 1
ATOM 706 O O . THR A 1 136 ? -28.661 48.867 20.213 1.00 21.30 135 THR A O 1
ATOM 710 N N . LEU A 1 137 ? -30.456 48.084 19.049 1.00 22.94 136 LEU A N 1
ATOM 711 C CA . LEU A 1 137 ? -30.916 47.157 20.118 1.00 20.36 136 LEU A CA 1
ATOM 712 C C . LEU A 1 137 ? -29.970 45.999 20.291 1.00 18.23 136 LEU A C 1
ATOM 713 O O . LEU A 1 137 ? -29.854 45.571 21.415 1.00 18.46 136 LEU A O 1
ATOM 718 N N . ALA A 1 138 ? -29.336 45.464 19.236 1.00 18.41 137 ALA A N 1
ATOM 719 C CA . ALA A 1 138 ? -28.658 44.158 19.354 1.00 18.87 137 ALA A CA 1
ATOM 720 C C . ALA A 1 138 ? -27.619 44.150 20.488 1.00 19.47 137 ALA A C 1
ATOM 721 O O . ALA A 1 138 ? -27.574 43.221 21.311 1.00 19.13 137 ALA A O 1
ATOM 723 N N . PRO A 1 139 ? -26.699 45.133 20.563 1.00 18.88 138 PRO A N 1
ATOM 724 C CA . PRO A 1 139 ? -25.660 45.102 21.603 1.00 18.87 138 PRO A CA 1
ATOM 725 C C . PRO A 1 139 ? -26.269 45.251 23.016 1.00 16.26 138 PRO A C 1
ATOM 726 O O . PRO A 1 139 ? -25.819 44.673 23.955 1.00 18.14 138 PRO A O 1
ATOM 730 N N . VAL A 1 140 ? -27.349 46.005 23.134 1.00 17.41 139 VAL A N 1
ATOM 731 C CA . VAL A 1 140 ? -28.043 46.170 24.445 1.00 16.61 139 VAL A CA 1
ATOM 732 C C . VAL A 1 140 ? -28.649 44.832 24.873 1.00 16.37 139 VAL A C 1
ATOM 733 O O . VAL A 1 140 ? -28.489 44.430 26.027 1.00 14.55 139 VAL A O 1
ATOM 737 N N . LEU A 1 141 ? -29.328 44.150 23.947 1.00 17.66 140 LEU A N 1
ATOM 738 C CA . LEU A 1 141 ? -29.938 42.833 24.234 1.00 17.71 140 LEU A CA 1
ATOM 739 C C . LEU A 1 141 ? -28.853 41.815 24.555 1.00 17.48 140 LEU A C 1
ATOM 740 O O . LEU A 1 141 ? -29.089 40.994 25.429 1.00 17.71 140 LEU A O 1
ATOM 745 N N . ARG A 1 142 ? -27.711 41.850 23.877 1.00 23.02 141 ARG A N 1
ATOM 746 C CA . ARG A 1 142 ? -26.562 40.976 24.215 1.00 25.87 141 ARG A CA 1
ATOM 747 C C . ARG A 1 142 ? -26.156 41.221 25.660 1.00 24.06 141 ARG A C 1
ATOM 748 O O . ARG A 1 142 ? -25.803 40.269 26.309 1.00 28.88 141 ARG A O 1
ATOM 756 N N . GLU A 1 143 ? -26.195 42.459 26.126 1.00 23.17 142 GLU A N 1
ATOM 757 C CA . GLU A 1 143 ? -25.823 42.816 27.522 1.00 21.72 142 GLU A CA 1
ATOM 758 C C . GLU A 1 143 ? -26.979 42.424 28.465 1.00 20.94 142 GLU A C 1
ATOM 759 O O . GLU A 1 143 ? -26.711 41.759 29.432 1.00 18.25 142 GLU A O 1
ATOM 765 N N . LEU A 1 144 ? -28.218 42.865 28.211 1.00 17.51 143 LEU A N 1
ATOM 766 C CA . LEU A 1 144 ? -29.316 42.768 29.208 1.00 17.27 143 LEU A CA 1
ATOM 767 C C . LEU A 1 144 ? -30.160 41.470 29.083 1.00 19.30 143 LEU A C 1
ATOM 768 O O . LEU A 1 144 ? -30.863 41.128 30.064 1.00 21.72 143 LEU A O 1
ATOM 773 N N . ALA A 1 145 ? -30.154 40.754 27.956 1.00 18.87 144 ALA A N 1
ATOM 774 C CA . ALA A 1 145 ? -31.024 39.572 27.767 1.00 18.28 144 ALA A CA 1
ATOM 775 C C . ALA A 1 145 ? -30.333 38.530 26.892 1.00 21.49 144 ALA A C 1
ATOM 776 O O . ALA A 1 145 ? -30.907 38.065 25.913 1.00 20.63 144 ALA A O 1
ATOM 778 N N . PRO A 1 146 ? -29.071 38.156 27.197 1.00 24.34 145 PRO A N 1
ATOM 779 C CA . PRO A 1 146 ? -28.342 37.199 26.371 1.00 24.85 145 PRO A CA 1
ATOM 780 C C . PRO A 1 146 ? -28.959 35.787 26.357 1.00 25.87 145 PRO A C 1
ATOM 781 O O . PRO A 1 146 ? -28.786 35.066 25.395 1.00 26.12 145 PRO A O 1
ATOM 785 N N . GLY A 1 147 ? -29.675 35.385 27.398 1.00 25.38 146 GLY A N 1
ATOM 786 C CA . GLY A 1 147 ? -30.221 34.012 27.416 1.00 26.83 146 GLY A CA 1
ATOM 787 C C . GLY A 1 147 ? -31.693 33.942 27.041 1.00 26.30 146 GLY A C 1
ATOM 788 O O . GLY A 1 147 ? -32.282 32.932 27.316 1.00 24.53 146 GLY A O 1
ATOM 789 N N . ALA A 1 148 ? -32.318 35.011 26.553 1.00 25.92 147 ALA A N 1
ATOM 790 C CA . ALA A 1 148 ? -33.738 34.951 26.138 1.00 32.11 147 ALA A CA 1
ATOM 791 C C . ALA A 1 148 ? -33.792 34.374 24.716 1.00 36.00 147 ALA A C 1
ATOM 792 O O . ALA A 1 148 ? -33.497 35.110 23.755 1.00 44.73 147 ALA A O 1
ATOM 794 N N . GLU A 1 149 ? -34.175 33.111 24.588 1.00 40.44 148 GLU A N 1
ATOM 795 C CA . GLU A 1 149 ? -34.466 32.469 23.277 1.00 50.93 148 GLU A CA 1
ATOM 796 C C . GLU A 1 149 ? -35.613 33.195 22.538 1.00 45.70 148 GLU A C 1
ATOM 797 O O . GLU A 1 149 ? -35.393 33.473 21.342 1.00 48.54 148 GLU A O 1
ATOM 803 N N . PHE A 1 150 ? -36.736 33.536 23.211 1.00 30.49 149 PHE A N 1
ATOM 804 C CA . PHE A 1 150 ? -38.024 33.970 22.594 1.00 26.92 149 PHE A CA 1
ATOM 805 C C . PHE A 1 150 ? -38.118 35.495 22.486 1.00 19.76 149 PHE A C 1
ATOM 806 O O . PHE A 1 150 ? -37.917 36.210 23.469 1.00 16.06 149 PHE A O 1
ATOM 814 N N . VAL A 1 151 ? -38.503 35.987 21.313 1.00 15.86 150 VAL A N 1
ATOM 815 C CA . VAL A 1 151 ? -38.814 37.413 21.081 1.00 14.59 150 VAL A CA 1
ATOM 816 C C . VAL A 1 151 ? -40.241 37.532 20.582 1.00 15.40 150 VAL A C 1
ATOM 817 O O . VAL A 1 151 ? -40.579 36.915 19.578 1.00 17.16 150 VAL A O 1
ATOM 821 N N . VAL A 1 152 ? -41.015 38.333 21.286 1.00 12.82 151 VAL A N 1
ATOM 822 C CA . VAL A 1 152 ? -42.389 38.703 20.925 1.00 12.09 151 VAL A CA 1
ATOM 823 C C . VAL A 1 152 ? -42.350 40.150 20.498 1.00 11.94 151 VAL A C 1
ATOM 824 O O . VAL A 1 152 ? -41.952 40.970 21.331 1.00 11.32 151 VAL A O 1
ATOM 828 N N . GLY A 1 153 ? -42.822 40.432 19.287 1.00 11.25 152 GLY A N 1
ATOM 829 C CA . GLY A 1 153 ? -42.858 41.790 18.756 1.00 10.51 152 GLY A CA 1
ATOM 830 C C . GLY A 1 153 ? -44.191 42.103 18.152 1.00 10.90 152 GLY A C 1
ATOM 831 O O . GLY A 1 153 ? -44.659 41.324 17.267 1.00 10.29 152 GLY A O 1
ATOM 832 N N . MET A 1 154 ? -44.742 43.252 18.490 1.00 11.84 153 MET A N 1
ATOM 833 C CA . MET A 1 154 ? -46.005 43.710 17.859 1.00 13.80 153 MET A CA 1
ATOM 834 C C . MET A 1 154 ? -45.714 44.787 16.793 1.00 15.30 153 MET A C 1
ATOM 835 O O . MET A 1 154 ? -44.963 45.759 17.063 1.00 11.98 153 MET A O 1
ATOM 840 N N . SER A 1 155 ? -46.340 44.679 15.625 1.00 15.44 154 SER A N 1
ATOM 841 C CA . SER A 1 155 ? -46.228 45.705 14.531 1.00 17.05 154 SER A CA 1
ATOM 842 C C . SER A 1 155 ? -44.746 46.142 14.288 1.00 15.18 154 SER A C 1
ATOM 843 O O . SER A 1 155 ? -43.943 45.305 13.915 1.00 16.28 154 SER A O 1
ATOM 846 N N . LEU A 1 156 ? -44.364 47.402 14.422 1.00 15.03 155 LEU A N 1
ATOM 847 C CA . LEU A 1 156 ? -42.943 47.822 14.238 1.00 15.68 155 LEU A CA 1
ATOM 848 C C . LEU A 1 156 ? -41.984 46.930 15.043 1.00 13.70 155 LEU A C 1
ATOM 849 O O . LEU A 1 156 ? -40.933 46.544 14.535 1.00 13.97 155 LEU A O 1
ATOM 854 N N . GLY A 1 157 ? -42.357 46.599 16.277 1.00 11.53 156 GLY A N 1
ATOM 855 C CA . GLY A 1 157 ? -41.618 45.662 17.122 1.00 12.18 156 GLY A CA 1
ATOM 856 C C . GLY A 1 157 ? -41.415 44.310 16.506 1.00 12.34 156 GLY A C 1
ATOM 857 O O . GLY A 1 157 ? -40.331 43.739 16.702 1.00 13.03 156 GLY A O 1
ATOM 858 N N . GLY A 1 158 ? -42.444 43.737 15.858 1.00 13.58 157 GLY A N 1
ATOM 859 C CA . GLY A 1 158 ? -42.320 42.426 15.193 1.00 12.45 157 GLY A CA 1
ATOM 860 C C . GLY A 1 158 ? -41.317 42.443 14.033 1.00 12.49 157 GLY A C 1
ATOM 861 O O . GLY A 1 158 ? -40.543 41.459 13.892 1.00 13.45 157 GLY A O 1
ATOM 862 N N . LEU A 1 159 ? -41.309 43.504 13.235 1.00 12.58 158 LEU A N 1
ATOM 863 C CA . LEU A 1 159 ? -40.341 43.634 12.101 1.00 14.05 158 LEU A CA 1
ATOM 864 C C . LEU A 1 159 ? -38.935 43.889 12.687 1.00 14.28 158 LEU A C 1
ATOM 865 O O . LEU A 1 159 ? -37.965 43.285 12.200 1.00 13.06 158 LEU A O 1
ATOM 870 N N . THR A 1 160 ? -38.850 44.612 13.804 1.00 13.77 159 THR A N 1
ATOM 871 C CA . THR A 1 160 ? -37.557 44.797 14.523 1.00 14.61 159 THR A CA 1
ATOM 872 C C . THR A 1 160 ? -37.032 43.419 14.915 1.00 14.26 159 THR A C 1
ATOM 873 O O . THR A 1 160 ? -35.855 43.143 14.700 1.00 14.10 159 THR A O 1
ATOM 877 N N . ALA A 1 161 ? -37.911 42.547 15.405 1.00 15.27 160 ALA A N 1
ATOM 878 C CA . ALA A 1 161 ? -37.542 41.192 15.834 1.00 14.58 160 ALA A CA 1
ATOM 879 C C . ALA A 1 161 ? -37.024 40.391 14.650 1.00 15.53 160 ALA A C 1
ATOM 880 O O . ALA A 1 161 ? -36.072 39.637 14.833 1.00 15.52 160 ALA A O 1
ATOM 882 N N . ILE A 1 162 ? -37.662 40.502 13.501 1.00 15.16 161 ILE A N 1
ATOM 883 C CA . ILE A 1 162 ? -37.194 39.780 12.302 1.00 17.17 161 ILE A CA 1
ATOM 884 C C . ILE A 1 162 ? -35.745 40.203 12.025 1.00 18.39 161 ILE A C 1
ATOM 885 O O . ILE A 1 162 ? -34.922 39.325 11.853 1.00 17.31 161 ILE A O 1
ATOM 890 N N . ARG A 1 163 ? -35.473 41.502 11.977 1.00 21.79 162 ARG A N 1
ATOM 891 C CA . ARG A 1 163 ? -34.118 42.009 11.662 1.00 23.71 162 ARG A CA 1
ATOM 892 C C . ARG A 1 163 ? -33.126 41.518 12.724 1.00 26.05 162 ARG A C 1
ATOM 893 O O . ARG A 1 163 ? -32.068 40.937 12.350 1.00 24.33 162 ARG A O 1
ATOM 901 N N . LEU A 1 164 ? -33.491 41.569 14.006 1.00 24.75 163 LEU A N 1
ATOM 902 C CA . LEU A 1 164 ? -32.625 41.000 15.068 1.00 24.31 163 LEU A CA 1
ATOM 903 C C . LEU A 1 164 ? -32.332 39.525 14.792 1.00 27.76 163 LEU A C 1
ATOM 904 O O . LEU A 1 164 ? -31.162 39.097 14.950 1.00 28.87 163 LEU A O 1
ATOM 909 N N . ALA A 1 165 ? -33.347 38.720 14.488 1.00 25.31 164 ALA A N 1
ATOM 910 C CA . ALA A 1 165 ? -33.171 37.257 14.289 1.00 25.62 164 ALA A CA 1
ATOM 911 C C . ALA A 1 165 ? -32.158 37.005 13.164 1.00 26.18 164 ALA A C 1
ATOM 912 O O . ALA A 1 165 ? -31.466 35.980 13.195 1.00 29.26 164 ALA A O 1
ATOM 914 N N . ALA A 1 166 ? -32.164 37.880 12.163 1.00 26.93 165 ALA A N 1
ATOM 915 C CA . ALA A 1 166 ? -31.326 37.763 10.953 1.00 30.14 165 ALA A CA 1
ATOM 916 C C . ALA A 1 166 ? -29.888 38.125 11.323 1.00 31.30 165 ALA A C 1
ATOM 917 O O . ALA A 1 166 ? -29.001 37.353 10.980 1.00 30.02 165 ALA A O 1
ATOM 919 N N . MET A 1 167 ? -29.698 39.257 12.001 1.00 32.04 166 MET A N 1
ATOM 920 C CA . MET A 1 167 ? -28.360 39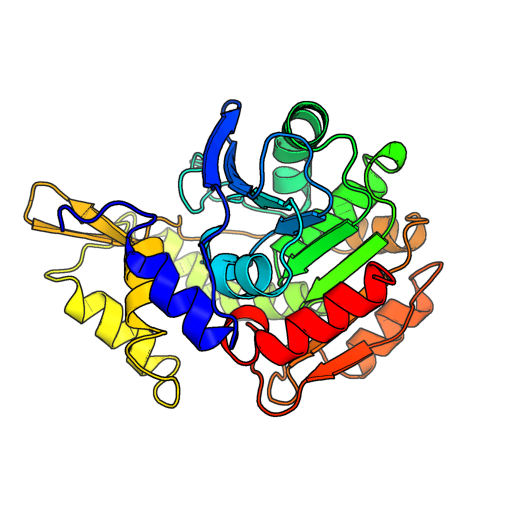.852 12.229 1.00 37.97 166 MET A CA 1
ATOM 921 C C . MET A 1 167 ? -27.734 39.187 13.454 1.00 40.92 166 MET A C 1
ATOM 922 O O . MET A 1 167 ? -26.507 39.035 13.449 1.00 51.95 166 MET A O 1
ATOM 927 N N . ALA A 1 168 ? -28.539 38.731 14.413 1.00 39.13 167 ALA A N 1
ATOM 928 C CA . ALA A 1 168 ? -28.067 38.110 15.668 1.00 41.59 167 ALA A CA 1
ATOM 929 C C . ALA A 1 168 ? -28.807 36.799 15.913 1.00 39.92 167 ALA A C 1
ATOM 930 O O . ALA A 1 168 ? -29.532 36.666 16.900 1.00 42.28 167 ALA A O 1
ATOM 932 N N . PRO A 1 169 ? -28.562 35.764 15.085 1.00 39.92 168 PRO A N 1
ATOM 933 C CA . PRO A 1 169 ? -29.147 34.440 15.314 1.00 46.73 168 PRO A CA 1
ATOM 934 C C . PRO A 1 169 ? -28.929 33.876 16.732 1.00 53.17 168 PRO A C 1
ATOM 935 O O . PRO A 1 169 ? -29.903 33.714 17.438 1.00 54.99 168 PRO A O 1
ATOM 939 N N . ASP A 1 170 ? -27.671 33.614 17.117 1.00 60.57 169 ASP A N 1
ATOM 940 C CA . ASP A 1 170 ? -27.263 32.994 18.410 1.00 58.84 169 ASP A CA 1
ATOM 941 C C . ASP A 1 170 ? -28.269 33.371 19.502 1.00 55.35 169 ASP A C 1
ATOM 942 O O . ASP A 1 170 ? -28.658 32.471 20.244 1.00 69.36 169 ASP A O 1
ATOM 947 N N . LEU A 1 171 ? -28.667 34.643 19.571 1.00 48.72 170 LEU A N 1
ATOM 948 C CA . LEU A 1 171 ? -29.701 35.196 20.487 1.00 51.14 170 LEU A CA 1
ATOM 949 C C . LEU A 1 171 ? -31.067 34.490 20.283 1.00 52.48 170 LEU A C 1
ATOM 950 O O . LEU A 1 171 ? -31.454 33.667 21.145 1.00 51.58 170 LEU A O 1
ATOM 955 N N . VAL A 1 172 ? -31.772 34.821 19.185 1.00 44.19 171 VAL A N 1
ATOM 956 C CA . VAL A 1 172 ? -33.232 34.602 18.919 1.00 36.76 171 VAL A CA 1
ATOM 957 C C . VAL A 1 172 ? -33.466 33.138 18.552 1.00 35.72 171 VAL A C 1
ATOM 958 O O . VAL A 1 172 ? -33.096 32.759 17.424 1.00 41.03 171 VAL A O 1
ATOM 962 N N . GLY A 1 173 ? -34.058 32.359 19.447 1.00 30.58 172 GLY A N 1
ATOM 963 C CA . GLY A 1 173 ? -34.427 30.964 19.150 1.00 30.86 172 GLY A CA 1
ATOM 964 C C . GLY A 1 173 ? -35.759 30.902 18.418 1.00 27.74 172 GLY A C 1
ATOM 965 O O . GLY A 1 173 ? -35.921 30.002 17.569 1.00 29.83 172 GLY A O 1
ATOM 966 N N . GLU A 1 174 ? -36.679 31.840 18.709 1.00 25.79 173 GLU A N 1
ATOM 967 C CA . GLU A 1 174 ? -38.111 31.720 18.339 1.00 24.76 173 GLU A CA 1
ATOM 968 C C . GLU A 1 174 ? -38.738 33.119 18.268 1.00 20.68 173 GLU A C 1
ATOM 969 O O . GLU A 1 174 ? -38.426 33.930 19.154 1.00 18.95 173 GLU A O 1
ATOM 975 N N . LEU A 1 175 ? -39.503 33.415 17.216 1.00 17.57 174 LEU A N 1
ATOM 976 C CA . LEU A 1 175 ? -40.191 34.715 17.031 1.00 17.77 174 LEU A CA 1
ATOM 977 C C . LEU A 1 175 ? -41.698 34.522 17.192 1.00 18.85 174 LEU A C 1
ATOM 978 O O . LEU A 1 175 ? -42.281 33.591 16.583 1.00 18.83 174 LEU A O 1
ATOM 983 N N . VAL A 1 176 ? -42.329 35.452 17.890 1.00 16.82 175 VAL A N 1
ATOM 984 C CA . VAL A 1 176 ? -43.801 35.601 17.880 1.00 15.41 175 VAL A CA 1
ATOM 985 C C . VAL A 1 176 ? -44.077 37.001 17.362 1.00 14.29 175 VAL A C 1
ATOM 986 O O . VAL A 1 176 ? -43.654 37.976 18.021 1.00 14.87 175 VAL A O 1
ATOM 990 N N 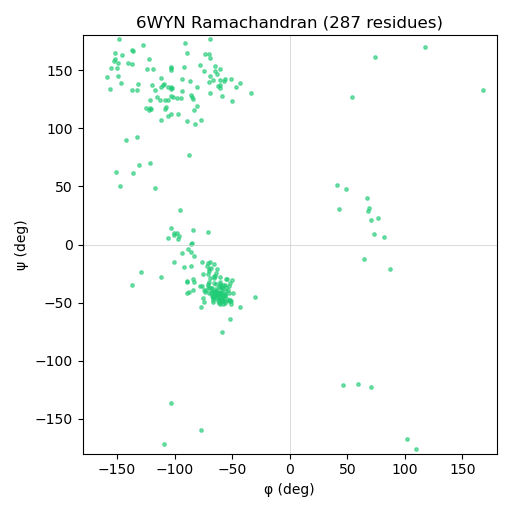. LEU A 1 177 ? -44.735 37.080 16.205 1.00 13.07 176 LEU A N 1
ATOM 991 C CA . LEU A 1 177 ? -45.147 38.331 15.544 1.00 13.23 176 LEU A CA 1
ATOM 992 C C . LEU A 1 177 ? -46.576 38.624 15.964 1.00 12.29 176 LEU A C 1
ATOM 993 O O . LEU A 1 177 ? -47.484 37.743 15.708 1.00 12.98 176 LEU A O 1
ATOM 998 N N . VAL A 1 178 ? -46.839 39.816 16.485 1.00 11.44 177 VAL A N 1
ATOM 999 C CA . VAL A 1 178 ? -48.239 40.191 16.818 1.00 11.98 177 VAL A CA 1
ATOM 1000 C C . VAL A 1 178 ? -48.770 41.126 15.745 1.00 12.09 177 VAL A C 1
ATOM 1001 O O . VAL A 1 178 ? -48.344 42.295 15.678 1.00 12.00 177 VAL A O 1
ATOM 1005 N N . ASP A 1 179 ? -49.760 40.608 14.984 1.00 11.66 178 ASP A N 1
ATOM 1006 C CA . ASP A 1 179 ? -50.550 41.313 13.958 1.00 11.28 178 ASP A CA 1
ATOM 1007 C C . ASP A 1 179 ? -49.664 42.100 12.987 1.00 10.33 178 ASP A C 1
ATOM 1008 O O . ASP A 1 179 ? -50.029 43.214 12.648 1.00 10.94 178 ASP A O 1
ATOM 1013 N N . VAL A 1 180 ? -48.618 41.500 12.457 1.00 10.71 179 VAL A N 1
ATOM 1014 C CA . VAL A 1 180 ? -47.808 42.159 11.409 1.00 11.61 179 VAL A CA 1
ATOM 1015 C C . VAL A 1 180 ? -47.079 41.137 10.534 1.00 12.21 179 VAL A C 1
ATOM 1016 O O . VAL A 1 180 ? -46.701 40.075 11.011 1.00 11.32 179 VAL A O 1
ATOM 1020 N N . THR A 1 181 ? -46.822 41.535 9.289 1.00 12.29 180 THR A N 1
ATOM 1021 C CA . THR A 1 181 ? -45.806 40.928 8.385 1.00 13.90 180 THR A CA 1
ATOM 1022 C C . THR A 1 181 ? -45.085 42.097 7.697 1.00 12.86 180 THR A C 1
ATOM 1023 O O . THR A 1 181 ? -45.582 43.217 7.711 1.00 12.88 180 THR A O 1
ATOM 1027 N N . PRO A 1 182 ? -43.945 41.883 7.012 1.00 13.50 181 PRO A N 1
ATOM 1028 C CA . PRO A 1 182 ? -43.313 42.972 6.261 1.00 13.99 181 PRO A CA 1
ATOM 1029 C C . PRO A 1 182 ? -44.297 43.659 5.314 1.00 15.18 181 PRO A C 1
ATOM 1030 O O . PRO A 1 182 ? -44.428 44.883 5.349 1.00 15.54 181 PRO A O 1
ATOM 1034 N N . SER A 1 183 ? -45.053 42.869 4.535 1.00 15.28 182 SER A N 1
ATOM 1035 C CA . SER A 1 183 ? -46.025 43.427 3.555 1.00 16.61 182 SER A CA 1
ATOM 1036 C C . SER A 1 183 ? -47.084 44.273 4.268 1.00 15.98 182 SER A C 1
ATOM 1037 O O . SER A 1 183 ? -47.467 45.339 3.752 1.00 16.29 182 SER A O 1
ATOM 1040 N N . ALA A 1 184 ? -47.588 43.815 5.417 1.00 15.41 183 ALA A N 1
ATOM 1041 C CA . ALA A 1 184 ? -48.705 44.496 6.104 1.00 15.49 183 ALA A CA 1
ATOM 1042 C C . ALA A 1 184 ? -48.249 45.869 6.597 1.00 15.01 183 ALA A C 1
ATOM 1043 O O . ALA A 1 184 ? -48.985 46.870 6.441 1.00 15.68 183 ALA A O 1
ATOM 1045 N N . LEU A 1 185 ? -47.080 45.958 7.206 1.00 16.60 184 LEU A N 1
ATOM 1046 C CA . LEU A 1 185 ? -46.626 47.286 7.695 1.00 17.18 184 LEU A CA 1
ATOM 1047 C C . LEU A 1 185 ? -46.273 48.176 6.489 1.00 15.47 184 LEU A C 1
ATOM 1048 O O . LEU A 1 185 ? -46.542 49.348 6.557 1.00 15.06 184 LEU A O 1
ATOM 1053 N N . GLN A 1 186 ? -45.684 47.642 5.433 1.00 17.27 185 GLN A N 1
ATOM 1054 C CA . GLN A 1 186 ? -45.426 48.427 4.187 1.00 20.12 185 GLN A CA 1
ATOM 1055 C C . GLN A 1 186 ? -46.737 49.072 3.715 1.00 19.69 185 GLN A C 1
ATOM 1056 O O . GLN A 1 186 ? -46.761 50.273 3.424 1.00 18.06 185 GLN A O 1
ATOM 1062 N N . ARG A 1 187 ? -47.828 48.312 3.643 1.00 19.75 186 ARG A N 1
ATOM 1063 C CA . ARG A 1 187 ? -49.133 48.879 3.185 1.00 21.36 186 ARG A CA 1
ATOM 1064 C C . ARG A 1 187 ? -49.543 50.003 4.160 1.00 21.83 186 ARG A C 1
ATOM 1065 O O . ARG A 1 187 ? -49.976 51.097 3.694 1.00 22.53 186 ARG A O 1
ATOM 1073 N N . HIS A 1 188 ? -49.437 49.817 5.479 1.00 20.86 187 HIS A N 1
ATOM 1074 C CA . HIS A 1 188 ? -49.775 50.896 6.463 1.00 22.84 187 HIS A CA 1
ATOM 1075 C C . HIS A 1 188 ? -48.898 52.151 6.273 1.00 23.03 187 HIS A C 1
ATOM 1076 O O . HIS A 1 188 ? -49.429 53.274 6.332 1.00 24.58 187 HIS A O 1
ATOM 1083 N N . ALA A 1 189 ? -47.595 51.963 6.073 1.00 23.51 188 ALA A N 1
ATOM 1084 C CA . ALA A 1 189 ? -46.627 53.060 5.857 1.00 26.43 188 ALA A CA 1
ATOM 1085 C C . ALA A 1 189 ? -47.052 53.845 4.602 1.00 29.86 188 ALA A C 1
ATOM 1086 O O . ALA A 1 189 ? -47.134 55.099 4.686 1.00 27.03 188 ALA A O 1
ATOM 1088 N N . GLU A 1 190 ? -47.442 53.144 3.526 1.00 31.49 189 GLU A N 1
ATOM 1089 C CA . GLU A 1 190 ? -47.848 53.816 2.258 1.00 34.13 189 GLU A CA 1
ATOM 1090 C C . GLU A 1 190 ? -49.150 54.613 2.470 1.00 35.42 189 GLU A C 1
ATOM 1091 O O . GLU A 1 190 ? -49.205 55.732 2.013 1.00 33.89 189 GLU A O 1
ATOM 1097 N N . LEU A 1 191 ? -50.144 54.121 3.200 1.00 40.35 190 LEU A N 1
ATOM 1098 C CA . LEU A 1 191 ? -51.391 54.904 3.454 1.00 44.36 190 LEU A CA 1
ATOM 1099 C C . LEU A 1 191 ? -51.073 56.187 4.243 1.00 44.57 190 LEU A C 1
ATOM 1100 O O . LEU A 1 191 ? -51.670 57.233 3.956 1.00 46.82 190 LEU A O 1
ATOM 1105 N N . THR A 1 192 ? -50.200 56.115 5.238 1.00 40.90 191 THR A N 1
ATOM 1106 C CA . THR A 1 192 ? -50.011 57.212 6.219 1.00 39.43 191 THR A CA 1
ATOM 1107 C C . THR A 1 192 ? -49.015 58.256 5.695 1.00 40.18 191 THR A C 1
ATOM 1108 O O . THR A 1 192 ? -48.868 59.297 6.362 1.00 42.74 191 THR A O 1
ATOM 1112 N N . ALA A 1 193 ? -48.359 58.014 4.558 1.00 39.26 192 ALA A N 1
ATOM 1113 C CA . ALA A 1 193 ? -47.189 58.803 4.108 1.00 40.85 192 ALA A CA 1
ATOM 1114 C C . ALA A 1 193 ? -47.521 60.297 3.895 1.00 47.28 192 ALA A C 1
ATOM 1115 O O . ALA A 1 193 ? -46.659 61.130 4.283 1.00 50.16 192 ALA A O 1
ATOM 1117 N N . GLU A 1 194 ? -48.678 60.654 3.306 1.00 53.14 193 GLU A N 1
ATOM 1118 C CA . GLU A 1 194 ? -49.029 62.073 2.995 1.00 58.32 193 GLU A CA 1
ATOM 1119 C C . GLU A 1 194 ? -49.087 62.845 4.313 1.00 59.75 193 GLU A C 1
ATOM 1120 O O . GLU A 1 194 ? -48.489 63.943 4.375 1.00 55.36 193 GLU A O 1
ATOM 1126 N N . GLN A 1 195 ? -49.726 62.251 5.327 1.00 57.70 194 GLN A N 1
ATOM 1127 C CA . GLN A 1 195 ? -49.975 62.866 6.658 1.00 65.60 194 GLN A CA 1
ATOM 1128 C C . GLN A 1 195 ? -48.704 62.883 7.526 1.00 61.53 194 GLN A C 1
ATOM 1129 O O . GLN A 1 195 ? -48.542 63.841 8.300 1.00 67.86 194 GLN A O 1
ATOM 1135 N N . ARG A 1 196 ? -47.847 61.864 7.438 1.00 60.34 195 ARG A N 1
ATOM 1136 C CA . ARG A 1 196 ? -46.495 61.868 8.067 1.00 57.71 195 ARG A CA 1
ATOM 1137 C C . ARG A 1 196 ? -45.627 62.947 7.390 1.00 62.46 195 ARG A C 1
ATOM 1138 O O . ARG A 1 196 ? -44.713 63.472 8.057 1.00 61.68 195 ARG A O 1
ATOM 1146 N N . GLY A 1 197 ? -45.884 63.252 6.110 1.00 63.42 196 GLY A N 1
ATOM 1147 C CA . GLY A 1 197 ? -45.282 64.394 5.390 1.00 67.51 196 GLY A CA 1
ATOM 1148 C C . GLY A 1 197 ? -45.750 65.739 5.938 1.00 67.68 196 GLY A C 1
ATOM 1149 O O . GLY A 1 197 ? -44.898 66.629 6.132 1.00 67.99 196 GLY A O 1
ATOM 1150 N N . THR A 1 198 ? -47.057 65.891 6.180 1.00 71.83 197 THR A N 1
ATOM 1151 C CA . THR A 1 198 ? -47.724 67.182 6.519 1.00 72.20 197 THR A CA 1
ATOM 1152 C C . THR A 1 198 ? -47.407 67.553 7.968 1.00 68.55 197 THR A C 1
ATOM 1153 O O . THR A 1 198 ? -47.071 68.730 8.234 1.00 72.98 197 THR A O 1
ATOM 1157 N N . VAL A 1 199 ? -47.534 66.580 8.866 1.00 67.72 198 VAL A N 1
ATOM 1158 C CA . VAL A 1 199 ? -47.149 66.706 10.302 1.00 67.82 198 VAL A CA 1
ATOM 1159 C C . VAL A 1 199 ? -45.667 67.121 10.377 1.00 71.40 198 VAL A C 1
ATOM 1160 O O . VAL A 1 199 ? -45.367 68.044 11.160 1.00 60.80 198 VAL A O 1
ATOM 1164 N N . ALA A 1 200 ? -44.784 66.496 9.576 1.00 71.02 199 ALA A N 1
ATOM 1165 C CA . ALA A 1 200 ? -43.324 66.769 9.542 1.00 73.01 199 ALA A CA 1
ATOM 1166 C C . ALA A 1 200 ? -43.079 68.281 9.405 1.00 81.27 199 ALA A C 1
ATOM 1167 O O . ALA A 1 200 ? -42.051 68.756 9.937 1.00 80.39 199 ALA A O 1
ATOM 1169 N N . LEU A 1 201 ? -43.999 69.005 8.747 1.00 85.78 200 LEU A N 1
ATOM 1170 C CA . LEU A 1 201 ? -43.945 70.481 8.536 1.00 91.14 200 LEU A CA 1
ATOM 1171 C C . LEU A 1 201 ? -44.751 71.230 9.614 1.00 94.46 200 LEU A C 1
ATOM 1172 O O . LEU A 1 201 ? -45.252 72.321 9.302 1.00 95.31 200 LEU A O 1
ATOM 1177 N N . MET A 1 202 ? -44.875 70.702 10.832 1.00 101.84 201 MET A N 1
ATOM 1178 C CA . MET A 1 202 ? -45.553 71.492 11.902 1.00 102.61 201 MET A CA 1
ATOM 1179 C C . MET A 1 202 ? -44.526 71.895 12.973 1.00 108.93 201 MET A C 1
ATOM 1180 O O . MET A 1 202 ? -44.744 72.951 13.584 1.00 103.01 201 MET A O 1
ATOM 1185 N N . HIS A 1 203 ? -43.450 71.112 13.168 1.00 118.64 202 HIS A N 1
ATOM 1186 C CA . HIS A 1 203 ? -42.376 71.451 14.144 1.00 117.28 202 HIS A CA 1
ATOM 1187 C C . HIS A 1 203 ? -42.993 72.010 15.431 1.00 114.81 202 HIS A C 1
ATOM 1188 O O . HIS A 1 203 ? -42.556 73.093 15.868 1.00 110.18 202 HIS A O 1
ATOM 1195 N N . GLY A 1 204 ? -43.964 71.298 16.012 1.00 111.35 203 GLY A N 1
ATOM 1196 C CA . GLY A 1 204 ? -44.651 71.794 17.220 1.00 105.49 203 GLY A CA 1
ATOM 1197 C C . GLY A 1 204 ? -44.668 70.754 18.322 1.00 101.75 203 GLY A C 1
ATOM 1198 O O . GLY A 1 204 ? -44.791 71.179 19.493 1.00 110.73 203 GLY A O 1
ATOM 1199 N N . GLU A 1 205 ? -44.554 69.465 17.966 1.00 98.23 204 GLU A N 1
ATOM 1200 C CA . GLU A 1 205 ? -44.559 68.342 18.950 1.00 93.27 204 GLU A CA 1
ATOM 1201 C C . GLU A 1 205 ? -45.920 68.280 19.652 1.00 88.84 204 GLU A C 1
ATOM 1202 O O . GLU A 1 205 ? -46.128 67.264 20.355 1.00 91.62 204 GLU A O 1
ATOM 1208 N N . ARG A 1 206 ? -46.768 69.317 19.513 1.00 84.37 205 ARG A N 1
ATOM 1209 C CA . ARG A 1 206 ? -48.113 69.423 20.135 1.00 75.74 205 ARG A CA 1
ATOM 1210 C C . ARG A 1 206 ? -47.877 69.709 21.621 1.00 69.93 205 ARG A C 1
ATOM 1211 O O . ARG A 1 206 ? -46.735 69.574 22.069 1.00 91.02 205 ARG A O 1
ATOM 1219 N N . GLU A 1 207 ? -48.893 70.207 22.310 1.00 54.09 206 GLU A N 1
ATOM 1220 C CA . GLU A 1 207 ? -48.995 70.289 23.788 1.00 52.00 206 GLU A CA 1
ATOM 1221 C C . GLU A 1 207 ? -50.483 70.070 24.087 1.00 43.39 206 GLU A C 1
ATOM 1222 O O . GLU A 1 207 ? -51.283 70.190 23.150 1.00 47.74 206 GLU A O 1
ATOM 1228 N N . PHE A 1 208 ? -50.859 69.744 25.316 1.00 37.90 207 PHE A N 1
ATOM 1229 C CA . PHE A 1 208 ? -52.263 69.411 25.643 1.00 38.85 207 PHE A CA 1
ATOM 1230 C C . PHE A 1 208 ? -52.619 70.091 26.948 1.00 43.56 207 PHE A C 1
ATOM 1231 O O . PHE A 1 208 ? -51.860 70.061 27.916 1.00 50.10 207 PHE A O 1
ATOM 1239 N N . PRO A 1 209 ? -53.783 70.755 27.008 1.00 39.89 208 PRO A N 1
ATOM 1240 C CA . PRO A 1 209 ? -54.143 71.503 28.205 1.00 40.99 208 PRO A CA 1
ATOM 1241 C C . PRO A 1 209 ? -54.237 70.597 29.436 1.00 43.36 208 PRO A C 1
ATOM 1242 O O . PRO A 1 209 ? -54.079 71.074 30.536 1.00 42.73 208 PRO A O 1
ATOM 1246 N N . SER A 1 210 ? -54.558 69.320 29.234 1.00 40.10 209 SER A N 1
ATOM 1247 C CA . SER A 1 210 ? -54.858 68.402 30.347 1.00 37.88 209 SER A CA 1
ATOM 1248 C C . SER A 1 210 ? -54.496 66.974 29.949 1.00 36.79 209 SER A C 1
ATOM 1249 O O . SER A 1 210 ? -54.298 66.707 28.736 1.00 42.44 209 SER A O 1
ATOM 1252 N N . PHE A 1 211 ? -54.424 66.113 30.957 1.00 36.81 210 PHE A N 1
ATOM 1253 C CA . PHE A 1 211 ? -54.388 64.644 30.801 1.00 36.34 210 PHE A CA 1
ATOM 1254 C C . PHE A 1 211 ? -55.669 64.226 30.062 1.00 33.71 210 PHE A C 1
ATOM 1255 O O . PHE A 1 211 ? -55.538 63.507 29.071 1.00 28.11 210 PHE A O 1
ATOM 1263 N N . GLN A 1 212 ? -56.841 64.715 30.504 1.00 31.89 211 GLN A N 1
ATOM 1264 C CA . GLN A 1 212 ? -58.173 64.310 29.981 1.00 31.04 211 GLN A CA 1
ATOM 1265 C C . GLN A 1 212 ? -58.221 64.475 28.459 1.00 27.41 211 GLN A C 1
ATOM 1266 O O . GLN A 1 212 ? -58.766 63.614 27.807 1.00 27.52 211 GLN A O 1
ATOM 1272 N N . ALA A 1 213 ? -57.624 65.526 27.907 1.00 28.08 212 ALA A N 1
ATOM 1273 C CA . ALA A 1 213 ? -57.596 65.825 26.455 1.00 27.28 212 ALA A CA 1
ATOM 1274 C C . ALA A 1 213 ? -56.828 64.748 25.666 1.00 28.56 212 ALA A C 1
ATOM 1275 O O . ALA A 1 213 ? -57.163 64.448 24.473 1.00 23.07 212 ALA A O 1
ATOM 1277 N N . MET A 1 214 ? -55.786 64.184 26.266 1.00 26.28 213 MET A N 1
ATOM 1278 C CA . MET A 1 214 ? -55.078 63.050 25.620 1.00 27.21 213 MET A CA 1
ATOM 1279 C C . MET A 1 214 ? -55.960 61.802 25.722 1.00 23.03 213 MET A C 1
ATOM 1280 O O . MET A 1 214 ? -56.118 61.086 24.719 1.00 22.29 213 MET A O 1
ATOM 1285 N N . LEU A 1 215 ? -56.594 61.617 26.882 1.00 22.38 214 LEU A N 1
ATOM 1286 C CA . LEU A 1 215 ? -57.540 60.509 27.127 1.00 20.79 214 LEU A CA 1
ATOM 1287 C C . LEU A 1 215 ? -58.741 60.612 26.162 1.00 21.04 214 LEU A C 1
ATOM 1288 O O . LEU A 1 215 ? -59.098 59.577 25.613 1.00 19.29 214 LEU A O 1
ATOM 1293 N N . ASP A 1 216 ? -59.215 61.815 25.833 1.00 22.08 215 ASP A N 1
ATOM 1294 C CA . ASP A 1 216 ? -60.384 62.051 24.930 1.00 24.73 215 ASP A CA 1
ATOM 1295 C C . ASP A 1 216 ? -60.055 61.569 23.514 1.00 24.68 215 ASP A C 1
ATOM 1296 O O . ASP A 1 216 ? -60.878 60.884 22.916 1.00 23.73 215 ASP A O 1
ATOM 1301 N N . LEU A 1 217 ? -58.839 61.865 23.050 1.00 24.10 216 LEU A N 1
ATOM 1302 C CA . LEU A 1 217 ? -58.260 61.412 21.767 1.00 25.70 216 LEU A CA 1
ATOM 1303 C C . LEU A 1 217 ? -58.198 59.876 21.722 1.00 23.24 216 LEU A C 1
ATOM 1304 O O . LEU A 1 217 ? -58.621 59.271 20.744 1.00 23.20 216 LEU A O 1
ATOM 1309 N N . THR A 1 218 ? -57.750 59.234 22.795 1.00 21.86 217 THR A N 1
ATOM 1310 C CA . THR A 1 218 ? -57.580 57.760 22.870 1.00 18.45 217 THR A CA 1
ATOM 1311 C C . THR A 1 218 ? -58.970 57.108 22.952 1.00 18.22 217 THR A C 1
ATOM 1312 O O . THR A 1 218 ? -59.218 56.077 22.312 1.00 15.48 217 THR A O 1
ATOM 1316 N N . ILE A 1 219 ? -59.888 57.723 23.697 1.00 18.81 218 ILE A N 1
ATOM 1317 C CA . ILE A 1 219 ? -61.292 57.241 23.725 1.00 18.06 218 ILE A CA 1
ATOM 1318 C C . ILE A 1 219 ? -61.833 57.333 22.289 1.00 19.09 218 ILE A C 1
ATOM 1319 O O . ILE A 1 219 ? -62.366 56.334 21.812 1.00 17.51 218 ILE A O 1
ATOM 1324 N N . ALA A 1 220 ? -61.692 58.488 21.630 1.00 19.56 219 ALA A N 1
ATOM 1325 C CA . ALA A 1 220 ? -62.208 58.696 20.261 1.00 21.54 219 ALA A CA 1
ATOM 1326 C C . ALA A 1 220 ? -61.718 57.592 19.327 1.00 23.04 219 ALA A C 1
ATOM 1327 O O . ALA A 1 220 ? -62.485 57.175 18.498 1.00 23.66 219 ALA A O 1
ATOM 1329 N N . ALA A 1 221 ? -60.500 57.078 19.484 1.00 25.19 220 ALA A N 1
ATOM 1330 C CA . ALA A 1 221 ? -59.913 56.085 18.559 1.00 23.28 220 ALA A CA 1
ATOM 1331 C C . ALA A 1 221 ? -60.359 54.686 18.974 1.00 23.34 220 ALA A C 1
ATOM 1332 O O . ALA A 1 221 ? -60.164 53.774 18.180 1.00 22.48 220 ALA A O 1
ATOM 1334 N N . ALA A 1 222 ? -60.832 54.465 20.215 1.00 22.63 221 ALA A N 1
ATOM 1335 C CA . ALA A 1 222 ? -61.233 53.103 20.656 1.00 20.92 221 ALA A CA 1
ATOM 1336 C C . ALA A 1 222 ? -62.337 53.186 21.709 1.00 20.01 221 ALA A C 1
ATOM 1337 O O . ALA A 1 222 ? -62.142 52.812 22.869 1.00 17.34 221 ALA A O 1
ATOM 1339 N N . PRO A 1 223 ? -63.526 53.735 21.355 1.00 21.48 222 PRO A N 1
ATOM 1340 C CA . PRO A 1 223 ? -64.522 54.077 22.381 1.00 19.30 222 PRO A CA 1
ATOM 1341 C C . PRO A 1 223 ? -65.188 52.900 23.114 1.00 16.51 222 PRO A C 1
ATOM 1342 O O . PRO A 1 223 ? -65.662 53.092 24.226 1.00 17.46 222 PRO A O 1
ATOM 1346 N N . HIS A 1 224 ? -65.149 51.719 22.530 1.00 15.82 223 HIS A N 1
ATOM 1347 C CA . HIS A 1 224 ? -65.690 50.453 23.054 1.00 15.51 223 HIS A CA 1
ATOM 1348 C C . HIS A 1 224 ? -64.807 49.856 24.153 1.00 15.61 223 HIS A C 1
ATOM 1349 O O . HIS A 1 224 ? -65.285 48.932 24.824 1.00 13.31 223 HIS A O 1
ATOM 1356 N N . ARG A 1 225 ? -63.567 50.324 24.307 1.00 16.74 224 ARG A N 1
ATOM 1357 C CA . ARG A 1 225 ? -62.578 49.761 25.262 1.00 18.16 224 ARG A CA 1
ATOM 1358 C C . ARG A 1 225 ? -62.773 50.414 26.642 1.00 16.38 224 ARG A C 1
ATOM 1359 O O . ARG A 1 225 ? -62.998 51.622 26.740 1.00 15.90 224 ARG A O 1
ATOM 1367 N N . ASP A 1 226 ? -62.651 49.612 27.666 1.00 15.74 225 ASP A N 1
ATOM 1368 C CA . ASP A 1 226 ? -62.746 50.022 29.088 1.00 16.36 225 ASP A CA 1
ATOM 1369 C C . ASP A 1 226 ? -61.842 51.228 29.324 1.00 16.09 225 ASP A C 1
ATOM 1370 O O . ASP A 1 226 ? -60.632 51.162 29.017 1.00 17.62 225 ASP A O 1
ATOM 1375 N N . VAL A 1 227 ? -62.403 52.320 29.818 1.00 14.69 226 VAL A N 1
ATOM 1376 C CA . VAL A 1 227 ? -61.681 53.599 29.946 1.00 15.03 226 VAL A CA 1
ATOM 1377 C C . VAL A 1 227 ? -60.643 53.504 31.078 1.00 14.89 226 VAL A C 1
ATOM 1378 O O . VAL A 1 227 ? -59.735 54.286 31.056 1.00 16.62 226 VAL A O 1
ATOM 1382 N N . LYS A 1 228 ? -60.712 52.570 32.009 1.00 17.34 227 LYS A N 1
ATOM 1383 C CA . LYS A 1 228 ? -59.631 52.489 33.029 1.00 20.00 227 LYS A CA 1
ATOM 1384 C C . LYS A 1 228 ? -58.398 51.883 32.331 1.00 18.27 227 LYS A C 1
ATOM 1385 O O . LYS A 1 228 ? -57.304 52.421 32.542 1.00 15.68 227 LYS A O 1
ATOM 1391 N N . SER A 1 229 ? -58.575 50.896 31.442 1.00 15.71 228 SER A N 1
ATOM 1392 C CA A SER A 1 229 ? -57.464 50.365 30.608 0.50 15.49 228 SER A CA 1
ATOM 1393 C CA B SER A 1 229 ? -57.458 50.359 30.617 0.50 15.79 228 SER A CA 1
ATOM 1394 C C . SER A 1 229 ? -56.906 51.474 29.712 1.00 16.22 228 SER A C 1
ATOM 1395 O O . SER A 1 229 ? -55.673 51.620 29.663 1.00 12.95 228 SER A O 1
ATOM 1400 N N . LEU A 1 230 ? -57.771 52.261 29.056 1.00 15.29 229 LEU A N 1
ATOM 1401 C CA . LEU A 1 230 ? -57.284 53.363 28.181 1.00 16.31 229 LEU A CA 1
ATOM 1402 C C . LEU A 1 230 ? -56.494 54.407 28.986 1.00 18.06 229 LEU A C 1
ATOM 1403 O O . LEU A 1 230 ? -55.439 54.868 28.483 1.00 16.90 229 LEU A O 1
ATOM 1408 N N . ARG A 1 231 ? -57.006 54.791 30.152 1.00 18.87 230 ARG A N 1
ATOM 1409 C CA . ARG A 1 231 ? -56.383 55.788 31.071 1.00 23.17 230 ARG A CA 1
ATOM 1410 C C . ARG A 1 231 ? -54.972 55.296 31.459 1.00 19.53 230 ARG A C 1
ATOM 1411 O O . ARG A 1 231 ? -54.032 56.098 31.496 1.00 18.31 230 ARG A O 1
ATOM 1419 N N . ARG A 1 232 ? -54.855 54.008 31.793 1.00 16.66 231 ARG A N 1
ATOM 1420 C CA . ARG A 1 232 ? -53.545 53.428 32.198 1.00 17.45 231 ARG A CA 1
ATOM 1421 C C . ARG A 1 232 ? -52.575 53.554 31.021 1.00 16.57 231 ARG A C 1
ATOM 1422 O O . ARG A 1 232 ? -51.413 53.945 31.248 1.00 14.81 231 ARG A O 1
ATOM 1430 N N . GLY A 1 233 ? -53.048 53.248 29.811 1.00 16.67 232 GLY A N 1
ATOM 1431 C CA . GLY A 1 233 ? -52.199 53.319 28.612 1.00 16.22 232 GLY A CA 1
ATOM 1432 C C . GLY A 1 233 ? -51.713 54.734 28.365 1.00 17.03 232 GLY A C 1
ATOM 1433 O O . GLY A 1 233 ? -50.483 54.930 28.078 1.00 15.00 232 GLY A O 1
ATOM 1434 N N . VAL A 1 234 ? -52.603 55.713 28.503 1.00 16.85 233 VAL A N 1
ATOM 1435 C CA . VAL A 1 234 ? -52.252 57.144 28.302 1.00 17.92 233 VAL A CA 1
ATOM 1436 C C . VAL A 1 234 ? -51.269 57.612 29.399 1.00 18.13 233 VAL A C 1
ATOM 1437 O O . VAL A 1 234 ? -50.297 58.264 29.059 1.00 16.51 233 VAL A O 1
ATOM 1441 N N . PHE A 1 235 ? -51.534 57.322 30.667 1.00 17.89 234 PHE A N 1
ATOM 1442 C CA . PHE A 1 235 ? -50.581 57.583 31.774 1.00 17.87 234 PHE A CA 1
ATOM 1443 C C . PHE A 1 235 ? -49.130 57.186 31.394 1.00 19.11 234 PHE A C 1
ATOM 1444 O O . PHE A 1 235 ? -48.204 58.016 31.441 1.00 20.55 234 PHE A O 1
ATOM 1452 N N . HIS A 1 236 ? -48.914 55.955 30.950 1.00 16.12 235 HIS A N 1
ATOM 1453 C CA . HIS A 1 236 ? -47.561 55.431 30.592 1.00 16.96 235 HIS A CA 1
ATOM 1454 C C . HIS A 1 236 ? -47.021 56.110 29.326 1.00 16.74 235 HIS A C 1
ATOM 1455 O O . HIS A 1 236 ? -45.799 56.204 29.165 1.00 15.47 235 HIS A O 1
ATOM 1462 N N . ASN A 1 237 ? -47.904 56.538 28.428 1.00 15.54 236 ASN A N 1
ATOM 1463 C CA . ASN A 1 237 ? -47.483 56.991 27.085 1.00 16.29 236 ASN A CA 1
ATOM 1464 C C . ASN A 1 237 ? -47.357 58.509 27.045 1.00 16.20 236 ASN A C 1
ATOM 1465 O O . ASN A 1 237 ? -47.105 59.057 25.949 1.00 19.10 236 ASN A O 1
ATOM 1470 N N . SER A 1 238 ? -47.540 59.152 28.175 1.00 17.82 237 SER A N 1
ATOM 1471 C CA . SER A 1 238 ? -47.591 60.627 28.274 1.00 20.31 237 SER A CA 1
ATOM 1472 C C . SER A 1 238 ? -46.771 61.140 29.477 1.00 22.47 237 SER A C 1
ATOM 1473 O O . SER A 1 238 ? -46.443 60.333 30.366 1.00 22.61 237 SER A O 1
ATOM 1476 N N . ARG A 1 239 ? -46.504 62.448 29.528 1.00 24.74 238 ARG A N 1
ATOM 1477 C CA . ARG A 1 239 ? -45.918 63.106 30.734 1.00 29.70 238 ARG A CA 1
ATOM 1478 C C . ARG A 1 239 ? -46.363 64.564 30.856 1.00 31.96 238 ARG A C 1
ATOM 1479 O O . ARG A 1 239 ? -46.570 65.206 29.798 1.00 34.85 238 ARG A O 1
ATOM 1487 N N . ARG A 1 240 ? -46.405 65.071 32.093 1.00 33.58 239 ARG A N 1
ATOM 1488 C CA . ARG A 1 240 ? -46.766 66.479 32.405 1.00 42.74 239 ARG A CA 1
ATOM 1489 C C . ARG A 1 240 ? -45.523 67.378 32.314 1.00 40.10 239 ARG A C 1
ATOM 1490 O O . ARG A 1 240 ? -44.514 67.034 32.938 1.00 41.94 239 ARG A O 1
ATOM 1498 N N . LEU A 1 241 ? -45.603 68.479 31.567 1.00 40.42 240 LEU A N 1
ATOM 1499 C CA . LEU A 1 241 ? -44.576 69.560 31.528 1.00 44.21 240 LEU A CA 1
ATOM 1500 C C . LEU A 1 241 ? -44.736 70.441 32.766 1.00 46.92 240 LEU A C 1
ATOM 1501 O O . LEU A 1 241 ? -45.863 70.511 33.292 1.00 50.34 240 LEU A O 1
ATOM 1506 N N . ASP A 1 242 ? -43.659 71.105 33.206 1.00 52.02 241 ASP A N 1
ATOM 1507 C CA . ASP A 1 242 ? -43.689 72.051 34.358 1.00 50.17 241 ASP A CA 1
ATOM 1508 C C . ASP A 1 242 ? -44.759 73.113 34.093 1.00 50.56 241 ASP A C 1
ATOM 1509 O O . ASP A 1 242 ? -45.477 73.457 35.042 1.00 53.51 241 ASP A O 1
ATOM 1514 N N . ASN A 1 243 ? -44.921 73.545 32.838 1.00 49.12 242 ASN A N 1
ATOM 1515 C CA . ASN A 1 243 ? -45.906 74.593 32.450 1.00 52.01 242 ASN A CA 1
ATOM 1516 C C . ASN A 1 243 ? -47.344 74.056 32.545 1.00 57.61 242 ASN A C 1
ATOM 1517 O O . ASN A 1 243 ? -48.241 74.746 32.018 1.00 65.17 242 ASN A O 1
ATOM 1522 N N . GLY A 1 244 ? -47.555 72.870 33.140 1.00 54.38 243 GLY A N 1
ATOM 1523 C CA . GLY A 1 244 ? -48.886 72.304 33.446 1.00 53.32 243 GLY A CA 1
ATOM 1524 C C . GLY A 1 244 ? -49.504 71.508 32.292 1.00 46.63 243 GLY A C 1
ATOM 1525 O O . GLY A 1 244 ? -50.426 70.721 32.569 1.00 46.23 243 GLY A O 1
ATOM 1526 N N . ASN A 1 245 ? -49.052 71.741 31.055 1.00 41.20 244 ASN A N 1
ATOM 1527 C CA . ASN A 1 245 ? -49.472 71.021 29.829 1.00 40.76 244 ASN A CA 1
ATOM 1528 C C . ASN A 1 245 ? -48.934 69.579 29.826 1.00 44.64 244 ASN A C 1
ATOM 1529 O O . ASN A 1 245 ? -47.984 69.286 30.576 1.00 42.79 244 ASN A O 1
ATOM 1534 N N . TRP A 1 246 ? -49.504 68.725 28.961 1.00 45.84 245 TRP A N 1
ATOM 1535 C CA . TRP A 1 246 ? -49.085 67.316 28.745 1.00 38.21 245 TRP A CA 1
ATOM 1536 C C . TRP A 1 246 ? -48.620 67.080 27.309 1.00 36.89 245 TRP A C 1
ATOM 1537 O O . TRP A 1 246 ? -49.151 67.736 26.396 1.00 35.97 245 TRP A O 1
ATOM 1548 N N . VAL A 1 247 ? -47.702 66.116 27.131 1.00 32.80 246 VAL A N 1
ATOM 1549 C CA . VAL A 1 247 ? -47.169 65.688 25.803 1.00 29.50 246 VAL A CA 1
ATOM 1550 C C . VAL A 1 247 ? -47.077 64.152 25.742 1.00 26.44 246 VAL A C 1
ATOM 1551 O O . VAL A 1 247 ? -47.024 63.496 26.839 1.00 24.95 246 VAL A O 1
ATOM 1555 N N . TRP A 1 248 ? -47.109 63.594 24.535 1.00 23.48 247 TRP A N 1
ATOM 1556 C CA . TRP A 1 248 ? -46.807 62.162 24.265 1.00 27.23 247 TRP A CA 1
ATOM 1557 C C . TRP A 1 248 ? -45.316 61.903 24.500 1.00 29.46 247 TRP A C 1
ATOM 1558 O O . TRP A 1 248 ? -44.468 62.756 24.142 1.00 28.15 247 TRP A O 1
ATOM 1569 N N . ARG A 1 249 ? -45.006 60.717 25.007 1.00 27.37 248 ARG A N 1
ATOM 1570 C CA . ARG A 1 249 ? -43.614 60.249 25.213 1.00 25.10 248 ARG A CA 1
ATOM 1571 C C . ARG A 1 249 ? -43.025 59.868 23.857 1.00 24.29 248 ARG A C 1
ATOM 1572 O O . ARG A 1 249 ? -41.765 59.900 23.714 1.00 24.81 248 ARG A O 1
ATOM 1580 N N . TYR A 1 250 ? -43.842 59.501 22.864 1.00 20.77 249 TYR A N 1
ATOM 1581 C CA . TYR A 1 250 ? -43.264 59.020 21.589 1.00 20.89 249 TYR A CA 1
ATOM 1582 C C . TYR A 1 250 ? -43.085 60.189 20.608 1.00 21.54 249 TYR A C 1
ATOM 1583 O O . TYR A 1 250 ? -43.813 61.164 20.642 1.00 21.60 249 TYR A O 1
ATOM 1592 N N . ASP A 1 251 ? -42.119 60.024 19.734 1.00 23.61 250 ASP A N 1
ATOM 1593 C CA . ASP A 1 251 ? -41.772 60.964 18.653 1.00 25.32 250 ASP A CA 1
ATOM 1594 C C . ASP A 1 251 ? -42.709 60.594 17.514 1.00 34.60 250 ASP A C 1
ATOM 1595 O O . ASP A 1 251 ? -42.784 59.351 17.177 1.00 33.60 250 ASP A O 1
ATOM 1600 N N . ALA A 1 252 ? -43.444 61.576 16.982 1.00 31.72 251 ALA A N 1
ATOM 1601 C CA . ALA A 1 252 ? -44.029 61.424 15.628 1.00 36.40 251 ALA A CA 1
ATOM 1602 C C . ALA A 1 252 ? -43.007 60.587 14.839 1.00 25.87 251 ALA A C 1
ATOM 1603 O O . ALA A 1 252 ? -41.848 60.798 15.065 1.00 24.89 251 ALA A O 1
ATOM 1605 N N . ILE A 1 253 ? -43.430 59.530 14.163 1.00 28.95 252 ILE A N 1
ATOM 1606 C CA . ILE A 1 253 ? -42.575 58.770 13.205 1.00 31.05 252 ILE A CA 1
ATOM 1607 C C . ILE A 1 253 ? -42.804 59.478 11.870 1.00 34.70 252 ILE A C 1
ATOM 1608 O O . ILE A 1 253 ? -43.942 59.335 11.270 1.00 27.64 252 ILE A O 1
ATOM 1613 N N . ARG A 1 254 ? -41.797 60.228 11.465 1.00 33.68 253 ARG A N 1
ATOM 1614 C CA . ARG A 1 254 ? -41.841 60.838 10.131 1.00 35.35 253 ARG A CA 1
ATOM 1615 C C . ARG A 1 254 ? -41.652 59.704 9.133 1.00 35.53 253 ARG A C 1
ATOM 1616 O O . ARG A 1 254 ? -42.215 59.838 8.039 1.00 29.74 253 ARG A O 1
ATOM 1624 N N . THR A 1 255 ? -41.000 58.596 9.548 1.00 33.25 254 THR A N 1
ATOM 1625 C CA . THR A 1 255 ? -40.594 57.588 8.511 1.00 35.83 254 THR A CA 1
ATOM 1626 C C . THR A 1 255 ? -40.321 56.150 9.036 1.00 35.83 254 THR A C 1
ATOM 1627 O O . THR A 1 255 ? -39.740 56.110 10.131 1.00 38.85 254 THR A O 1
ATOM 1631 N N . PHE A 1 256 ? -40.657 55.092 8.273 1.00 33.21 255 PHE A N 1
ATOM 1632 C CA . PHE A 1 256 ? -40.359 53.671 8.638 1.00 29.36 255 PHE A CA 1
ATOM 1633 C C . PHE A 1 256 ? -39.159 53.219 7.792 1.00 24.70 255 PHE A C 1
ATOM 1634 O O . PHE A 1 256 ? -38.214 54.028 7.687 1.00 33.47 255 PHE A O 1
ATOM 1642 N N . GLY A 1 257 ? -39.160 52.001 7.210 1.00 29.01 256 GLY A N 1
ATOM 1643 C CA . GLY A 1 257 ? -38.002 51.702 6.336 1.00 24.73 256 GLY A CA 1
ATOM 1644 C C . GLY A 1 257 ? -37.686 50.313 5.801 1.00 37.99 256 GLY A C 1
ATOM 1645 O O . GLY A 1 257 ? -37.731 49.442 6.655 1.00 39.52 256 GLY A O 1
ATOM 1646 N N . ASP A 1 258 ? -37.394 50.141 4.486 1.00 40.13 257 ASP A N 1
ATOM 1647 C CA . ASP A 1 258 ? -36.902 48.888 3.808 1.00 42.29 257 ASP A CA 1
ATOM 1648 C C . ASP A 1 258 ? -37.733 47.606 3.996 1.00 36.00 257 ASP A C 1
ATOM 1649 O O . ASP A 1 258 ? -37.897 47.175 5.154 1.00 40.98 257 ASP A O 1
ATOM 1654 N N . PHE A 1 259 ? -38.135 46.925 2.897 1.00 26.90 258 PHE A N 1
ATOM 1655 C CA . PHE A 1 259 ? -38.994 45.758 3.168 1.00 33.41 258 PHE A CA 1
ATOM 1656 C C . PHE A 1 259 ? -38.559 44.557 2.290 1.00 34.68 258 PHE A C 1
ATOM 1657 O O . PHE A 1 259 ? -38.598 43.414 2.764 1.00 31.16 258 PHE A O 1
ATOM 1665 N N . ALA A 1 260 ? -38.099 44.804 1.054 1.00 35.41 259 ALA A N 1
ATOM 1666 C CA . ALA A 1 260 ? -37.416 43.817 0.183 1.00 35.43 259 ALA A CA 1
ATOM 1667 C C . ALA A 1 260 ? -36.287 43.178 0.996 1.00 36.84 259 ALA A C 1
ATOM 1668 O O . ALA A 1 260 ? -36.267 41.915 1.056 1.00 27.59 259 ALA A O 1
ATOM 1670 N N . GLY A 1 261 ? -35.425 44.026 1.629 1.00 31.39 260 GLY A N 1
ATOM 1671 C CA . GLY A 1 261 ? -34.363 43.552 2.533 1.00 27.19 260 GLY A CA 1
ATOM 1672 C C . GLY A 1 261 ? -34.955 42.764 3.691 1.00 24.34 260 GLY A C 1
ATOM 1673 O O . GLY A 1 261 ? -34.364 41.798 4.161 1.00 22.31 260 GLY A O 1
ATOM 1674 N N . LEU A 1 262 ? -36.104 43.183 4.179 1.00 23.34 261 LEU A N 1
ATOM 1675 C CA . LEU A 1 262 ? -36.737 42.510 5.333 1.00 23.35 261 LEU A CA 1
ATOM 1676 C C . LEU A 1 262 ? -37.262 41.115 4.918 1.00 19.08 261 LEU A C 1
ATOM 1677 O O . LEU A 1 262 ? -37.047 40.162 5.693 1.00 16.36 261 LEU A O 1
ATOM 1682 N N . TRP A 1 263 ? -37.874 40.970 3.735 1.00 17.43 262 TRP A N 1
ATOM 1683 C CA . TRP A 1 263 ? -38.186 39.626 3.161 1.00 17.02 262 TRP A CA 1
ATOM 1684 C C . TRP A 1 263 ? -36.933 38.784 2.920 1.00 17.39 262 TRP A C 1
ATOM 1685 O O . TRP A 1 263 ? -37.019 37.575 3.135 1.00 18.96 262 TRP A O 1
ATOM 1696 N N . ASP A 1 264 ? -35.780 39.364 2.556 1.00 20.13 263 ASP A N 1
ATOM 1697 C CA . ASP A 1 264 ? -34.526 38.574 2.448 1.00 21.03 263 ASP A CA 1
ATOM 1698 C C . ASP A 1 264 ? -34.154 38.038 3.812 1.00 20.57 263 ASP A C 1
ATOM 1699 O O . ASP A 1 264 ? -33.677 36.882 3.872 1.00 20.48 263 ASP A O 1
ATOM 1704 N N . ASP A 1 265 ? -34.333 38.850 4.858 1.00 20.32 264 ASP A N 1
ATOM 1705 C CA . ASP A 1 265 ? -34.081 38.406 6.259 1.00 21.02 264 ASP A CA 1
ATOM 1706 C C . ASP A 1 265 ? -35.004 37.239 6.627 1.00 19.11 264 ASP A C 1
ATOM 1707 O O . ASP A 1 265 ? -34.485 36.295 7.177 1.00 17.22 264 ASP A O 1
ATOM 1712 N N . VAL A 1 266 ? -36.305 37.312 6.336 1.00 18.93 265 VAL A N 1
ATOM 1713 C CA . VAL A 1 266 ? -37.254 36.161 6.542 1.00 20.16 265 VAL A CA 1
ATOM 1714 C C . VAL A 1 266 ? -36.759 34.916 5.785 1.00 21.62 265 VAL A C 1
ATOM 1715 O O . VAL A 1 266 ? -36.767 33.819 6.384 1.00 19.30 265 VAL A O 1
ATOM 1719 N N . ASP A 1 267 ? -36.299 35.066 4.535 1.00 21.65 266 ASP A N 1
ATOM 1720 C CA . ASP A 1 267 ? -35.797 33.913 3.741 1.00 24.41 266 ASP A CA 1
ATOM 1721 C C . ASP A 1 267 ? -34.601 33.273 4.448 1.00 26.30 266 ASP A C 1
ATOM 1722 O O . ASP A 1 267 ? -34.536 32.020 4.436 1.00 26.79 266 ASP A O 1
ATOM 1727 N N . ALA A 1 268 ? -33.749 34.066 5.111 1.00 25.36 267 ALA A N 1
ATOM 1728 C CA . ALA A 1 268 ? -32.490 33.595 5.742 1.00 28.95 267 ALA A CA 1
ATOM 1729 C C . ALA A 1 268 ? -32.677 33.121 7.192 1.00 30.30 267 ALA A C 1
ATOM 1730 O O . ALA A 1 268 ? -31.897 32.264 7.597 1.00 31.06 267 ALA A O 1
ATOM 1732 N N . LEU A 1 269 ? -33.594 33.692 7.982 1.00 31.21 268 LEU A N 1
ATOM 1733 C CA . LEU A 1 269 ? -33.766 33.358 9.441 1.00 32.32 268 LEU A CA 1
ATOM 1734 C C . LEU A 1 269 ? -33.887 31.854 9.587 1.00 26.57 268 LEU A C 1
ATOM 1735 O O . LEU A 1 269 ? -34.713 31.324 8.830 1.00 25.96 268 LEU A O 1
ATOM 1740 N N . SER A 1 270 ? -33.324 31.244 10.626 1.00 26.25 269 SER A N 1
ATOM 1741 C CA . SER A 1 270 ? -33.738 29.866 11.020 1.00 30.05 269 SER A CA 1
ATOM 1742 C C . SER A 1 270 ? -34.716 29.882 12.211 1.00 27.48 269 SER A C 1
ATOM 1743 O O . SER A 1 270 ? -35.345 28.878 12.453 1.00 25.93 269 SER A O 1
ATOM 1746 N N . ALA A 1 271 ? -34.878 30.973 12.948 1.00 26.13 270 ALA A N 1
ATOM 1747 C CA . ALA A 1 271 ? -35.843 30.981 14.076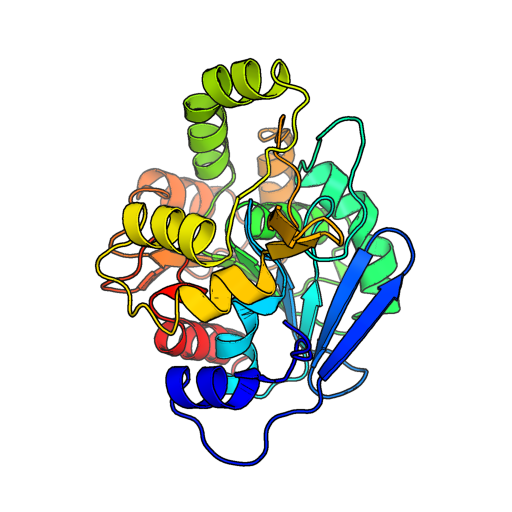 1.00 24.31 270 ALA A CA 1
ATOM 1748 C C . ALA A 1 271 ? -37.252 30.665 13.564 1.00 21.49 270 ALA A C 1
ATOM 1749 O O . ALA A 1 271 ? -37.723 31.298 12.633 1.00 22.35 270 ALA A O 1
ATOM 1751 N N . PRO A 1 272 ? -37.973 29.694 14.139 1.00 17.89 271 PRO A N 1
ATOM 1752 C CA . PRO A 1 272 ? -39.395 29.523 13.857 1.00 19.66 271 PRO A CA 1
ATOM 1753 C C . PRO A 1 272 ? -40.206 30.790 14.138 1.00 18.31 271 PRO A C 1
ATOM 1754 O O . PRO A 1 272 ? -39.893 31.535 15.052 1.00 19.62 271 PRO A O 1
ATOM 1758 N N . ILE A 1 273 ? -41.191 31.035 13.297 1.00 15.34 272 ILE A N 1
ATOM 1759 C CA . ILE A 1 273 ? -42.103 32.197 13.389 1.00 15.47 272 ILE A CA 1
ATOM 1760 C C . ILE A 1 273 ? -43.525 31.749 13.666 1.00 14.93 272 ILE A C 1
ATOM 1761 O O . ILE A 1 273 ? -44.054 30.907 12.893 1.00 14.59 272 ILE A O 1
ATOM 1766 N N . THR A 1 274 ? -44.126 32.320 14.712 1.00 15.29 273 THR A N 1
ATOM 1767 C CA . THR A 1 274 ? -45.567 32.181 15.026 1.00 14.71 273 THR A CA 1
ATOM 1768 C C . THR A 1 274 ? -46.195 33.527 14.738 1.00 14.86 273 THR A C 1
ATOM 1769 O O . THR A 1 274 ? -45.632 34.526 15.150 1.00 15.50 273 THR A O 1
ATOM 1773 N N . LEU A 1 275 ? -47.357 33.562 14.127 1.00 12.94 274 LEU A N 1
ATOM 1774 C CA . LEU A 1 275 ? -48.060 34.836 13.932 1.00 13.45 274 LEU A CA 1
ATOM 1775 C C . LEU A 1 275 ? -49.285 34.796 14.807 1.00 13.09 274 LEU A C 1
ATOM 1776 O O . LEU A 1 275 ? -49.924 33.714 14.888 1.00 14.10 274 LEU A O 1
ATOM 1781 N N . VAL A 1 276 ? -49.634 35.944 15.377 1.00 11.57 275 VAL A N 1
ATOM 1782 C CA . VAL A 1 276 ? -50.874 36.133 16.161 1.00 13.15 275 VAL A CA 1
ATOM 1783 C C . VAL A 1 276 ? -51.628 37.240 15.465 1.00 15.01 275 VAL A C 1
ATOM 1784 O O . VAL A 1 276 ? -51.069 38.377 15.454 1.00 14.96 275 VAL A O 1
ATOM 1788 N N . ARG A 1 277 ? -52.824 36.958 14.938 1.00 11.76 276 ARG A N 1
ATOM 1789 C CA . ARG A 1 277 ? -53.640 38.046 14.374 1.00 14.59 276 ARG A CA 1
ATOM 1790 C C . ARG A 1 277 ? -54.760 38.410 15.338 1.00 13.90 276 ARG A C 1
ATOM 1791 O O . ARG A 1 277 ? -55.274 37.518 16.049 1.00 14.09 276 ARG A O 1
ATOM 1799 N N . GLY A 1 278 ? -55.178 39.647 15.267 1.00 13.79 277 GLY A N 1
ATOM 1800 C CA . GLY A 1 278 ? -56.474 40.104 15.791 1.00 15.16 277 GLY A CA 1
ATOM 1801 C C . GLY A 1 278 ? -57.575 39.773 14.800 1.00 16.57 277 GLY A C 1
ATOM 1802 O O . GLY A 1 278 ? -57.458 40.195 13.652 1.00 15.43 277 GLY A O 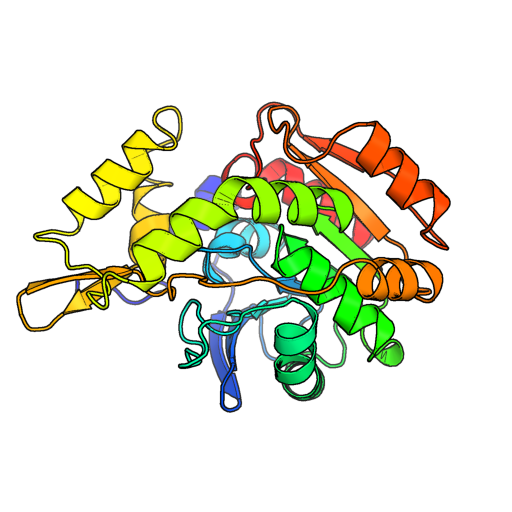1
ATOM 1803 N N . GLY A 1 279 ? -58.545 38.961 15.226 1.00 17.03 278 GLY A N 1
ATOM 1804 C CA . GLY A 1 279 ? -59.749 38.569 14.454 1.00 17.37 278 GLY A CA 1
ATOM 1805 C C . GLY A 1 279 ? -60.575 39.734 13.941 1.00 17.75 278 GLY A C 1
ATOM 1806 O O . GLY A 1 279 ? -61.188 39.580 12.885 1.00 18.32 278 GLY A O 1
ATOM 1807 N N . SER A 1 280 ? -60.580 40.869 14.630 1.00 17.61 279 SER A N 1
ATOM 1808 C CA . SER A 1 280 ? -61.230 42.128 14.188 1.00 18.47 279 SER A CA 1
ATOM 1809 C C . SER A 1 280 ? -60.212 43.091 13.554 1.00 18.93 279 SER A C 1
ATOM 1810 O O . SER A 1 280 ? -60.542 44.226 13.343 1.00 22.31 279 SER A O 1
ATOM 1813 N N . SER A 1 281 ? -58.999 42.657 13.292 1.00 16.96 280 SER A N 1
ATOM 1814 C CA . SER A 1 281 ? -57.995 43.513 12.640 1.00 16.43 280 SER A CA 1
ATOM 1815 C C . SER A 1 281 ? -57.907 43.121 11.165 1.00 14.26 280 SER A C 1
ATOM 1816 O O . SER A 1 281 ? -57.625 41.973 10.889 1.00 13.30 280 SER A O 1
ATOM 1819 N N . GLY A 1 282 ? -58.053 44.100 10.291 1.00 14.96 281 GLY A N 1
ATOM 1820 C CA . GLY A 1 282 ? -57.791 43.980 8.844 1.00 16.47 281 GLY A CA 1
ATOM 1821 C C . GLY A 1 282 ? -56.328 44.189 8.501 1.00 15.88 281 GLY A C 1
ATOM 1822 O O . GLY A 1 282 ? -55.957 44.067 7.319 1.00 15.89 281 GLY A O 1
ATOM 1823 N N . PHE A 1 283 ? -55.476 44.427 9.491 1.00 16.05 282 PHE A N 1
ATOM 1824 C CA . PHE A 1 283 ? -54.088 44.852 9.227 1.00 14.95 282 PHE A CA 1
ATOM 1825 C C . PHE A 1 283 ? -53.355 43.807 8.399 1.00 14.91 282 PHE A C 1
ATOM 1826 O O . PHE A 1 283 ? -52.644 44.144 7.427 1.00 15.47 282 PHE A O 1
ATOM 1834 N N . VAL A 1 284 ? -53.481 42.552 8.802 1.00 14.98 283 VAL A N 1
ATOM 1835 C CA . VAL A 1 284 ? -52.850 41.399 8.137 1.00 14.82 283 VAL A CA 1
ATOM 1836 C C . VAL A 1 284 ? -53.947 40.636 7.376 1.00 16.78 283 VAL A C 1
ATOM 1837 O O . VAL A 1 284 ? -54.912 40.226 8.017 1.00 14.61 283 VAL A O 1
ATOM 1841 N N . THR A 1 285 ? -53.752 40.438 6.069 1.00 15.77 284 THR A N 1
ATOM 1842 C CA . THR A 1 285 ? -54.673 39.685 5.189 1.00 15.25 284 THR A CA 1
ATOM 1843 C C . THR A 1 285 ? -54.310 38.207 5.161 1.00 14.19 284 THR A C 1
ATOM 1844 O O . THR A 1 285 ? -53.158 37.816 5.504 1.00 12.66 284 THR A O 1
ATOM 1848 N N . ASP A 1 286 ? -55.230 37.386 4.666 1.00 14.81 285 ASP A N 1
ATOM 1849 C CA . ASP A 1 286 ? -54.945 35.942 4.426 1.00 15.99 285 ASP A CA 1
ATOM 1850 C C . ASP A 1 286 ? -53.773 35.793 3.461 1.00 15.50 285 ASP A C 1
ATOM 1851 O O . ASP A 1 286 ? -52.937 34.913 3.670 1.00 14.76 285 ASP A O 1
ATOM 1856 N N . GLN A 1 287 ? -53.718 36.605 2.410 1.00 15.43 286 GLN A N 1
ATOM 1857 C CA . GLN A 1 287 ? -52.581 36.565 1.469 1.00 17.42 286 GLN A CA 1
ATOM 1858 C C . GLN A 1 287 ? -51.269 36.945 2.199 1.00 14.49 286 GLN A C 1
ATOM 1859 O O . GLN A 1 287 ? -50.215 36.300 1.954 1.00 13.24 286 GLN A O 1
ATOM 1865 N N . ASP A 1 288 ? -51.306 37.953 3.067 1.00 14.65 287 ASP A N 1
ATOM 1866 C CA . ASP A 1 288 ? -50.125 38.286 3.917 1.00 15.37 287 ASP A CA 1
ATOM 1867 C C . ASP A 1 288 ? -49.643 37.033 4.658 1.00 14.96 287 ASP A C 1
ATOM 1868 O O . ASP A 1 288 ? -48.449 36.742 4.664 1.00 13.79 287 ASP A O 1
ATOM 1873 N N . THR A 1 289 ? -50.556 36.302 5.278 1.00 15.44 288 THR A N 1
ATOM 1874 C CA . THR A 1 289 ? -50.219 35.128 6.106 1.00 15.34 288 THR A CA 1
ATOM 1875 C C . THR A 1 289 ? -49.639 34.050 5.223 1.00 14.62 288 THR A C 1
ATOM 1876 O O . THR A 1 289 ? -48.627 33.434 5.600 1.00 13.64 288 THR A O 1
ATOM 1880 N N . ALA A 1 290 ? -50.247 33.808 4.056 1.00 14.13 289 ALA A N 1
ATOM 1881 C CA . ALA A 1 290 ? -49.702 32.806 3.117 1.00 12.91 289 ALA A CA 1
ATOM 1882 C C . ALA A 1 290 ? -48.302 33.216 2.652 1.00 12.43 289 ALA A C 1
ATOM 1883 O O . ALA A 1 290 ? -47.441 32.331 2.475 1.00 12.86 289 ALA A O 1
ATOM 1885 N N . GLU A 1 291 ? -48.085 34.486 2.365 1.00 13.24 290 GLU A N 1
ATOM 1886 C CA . GLU A 1 291 ? -46.741 34.978 1.903 1.00 14.37 290 GLU A CA 1
ATOM 1887 C C . GLU A 1 291 ? -45.715 34.691 3.001 1.00 13.87 290 GLU A C 1
ATOM 1888 O O . GLU A 1 291 ? -44.620 34.152 2.743 1.00 14.85 290 GLU A O 1
ATOM 1894 N N . LEU A 1 292 ? -46.093 34.930 4.242 1.00 13.69 291 LEU A N 1
ATOM 1895 C CA . LEU A 1 292 ? -45.176 34.673 5.375 1.00 14.02 291 LEU A CA 1
ATOM 1896 C C . LEU A 1 292 ? -44.883 33.176 5.465 1.00 15.00 291 LEU A C 1
ATOM 1897 O O . LEU A 1 292 ? -43.693 32.790 5.645 1.00 15.68 291 LEU A O 1
ATOM 1902 N N . HIS A 1 293 ? -45.892 32.328 5.271 1.00 15.87 292 HIS A N 1
ATOM 1903 C CA . HIS A 1 293 ? -45.695 30.862 5.317 1.00 16.01 292 HIS A CA 1
ATOM 1904 C C . HIS A 1 293 ? -44.696 30.457 4.229 1.00 17.18 292 HIS A C 1
ATOM 1905 O O . HIS A 1 293 ? -43.811 29.655 4.511 1.00 16.45 292 HIS A O 1
ATOM 1912 N N . ARG A 1 294 ? -44.865 30.971 3.018 1.00 19.01 293 ARG A N 1
ATOM 1913 C CA . ARG A 1 294 ? -44.047 30.535 1.852 1.00 22.44 293 ARG A CA 1
ATOM 1914 C C . ARG A 1 294 ? -42.585 30.966 2.038 1.00 21.95 293 ARG A C 1
ATOM 1915 O O . ARG A 1 294 ? -41.697 30.156 1.734 1.00 21.86 293 ARG A O 1
ATOM 1923 N N . ARG A 1 295 ? -42.337 32.155 2.600 1.00 22.27 294 ARG A N 1
ATOM 1924 C CA . ARG A 1 295 ? -40.942 32.678 2.712 1.00 22.72 294 ARG A CA 1
ATOM 1925 C C . ARG A 1 295 ? -40.224 32.135 3.957 1.00 23.12 294 ARG A C 1
ATOM 1926 O O . ARG A 1 295 ? -39.016 31.845 3.845 1.00 20.51 294 ARG A O 1
ATOM 1934 N N . ALA A 1 296 ? -40.919 32.019 5.094 1.00 22.91 295 ALA A N 1
ATOM 1935 C CA . ALA A 1 296 ? -40.307 31.553 6.365 1.00 23.45 295 ALA A CA 1
ATOM 1936 C C . ALA A 1 296 ? -39.761 30.136 6.187 1.00 23.56 295 ALA A C 1
ATOM 1937 O O . ALA A 1 296 ? -40.449 29.304 5.616 1.00 23.47 295 ALA A O 1
ATOM 1939 N N . THR A 1 297 ? -38.617 29.838 6.769 1.00 23.02 296 THR A N 1
ATOM 1940 C CA . THR A 1 297 ? -38.064 28.464 6.808 1.00 26.24 296 THR A CA 1
ATOM 1941 C C . THR A 1 297 ? -38.924 27.621 7.761 1.00 25.98 296 THR A C 1
ATOM 1942 O O . THR A 1 297 ? -39.169 26.440 7.443 1.00 24.93 296 THR A O 1
ATOM 1946 N N . HIS A 1 298 ? -39.438 28.181 8.860 1.00 24.67 297 HIS A N 1
ATOM 1947 C CA . HIS A 1 298 ? -40.337 27.421 9.767 1.00 22.81 297 HIS A CA 1
ATOM 1948 C C . HIS A 1 298 ? -41.459 28.314 10.304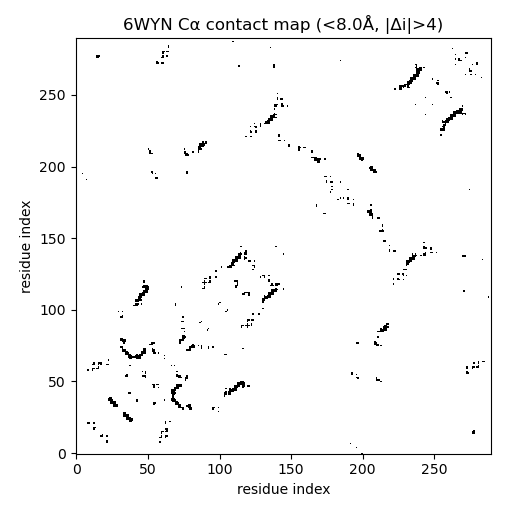 1.00 22.15 297 HIS A C 1
ATOM 1949 O O . HIS A 1 298 ? -41.338 28.853 11.386 1.00 21.16 297 HIS A O 1
ATOM 1956 N N . PHE A 1 299 ? -42.569 28.371 9.588 1.00 18.28 298 PHE A N 1
ATOM 1957 C CA . PHE A 1 299 ? -43.818 29.001 10.057 1.00 19.53 298 PHE A CA 1
ATOM 1958 C C . PHE A 1 299 ? -44.601 27.987 10.899 1.00 19.71 298 PHE A C 1
ATOM 1959 O O . PHE A 1 299 ? -44.871 26.880 10.395 1.00 21.43 298 PHE A O 1
ATOM 1967 N N . ARG A 1 300 ? -44.947 28.345 12.135 1.00 18.51 299 ARG A N 1
ATOM 1968 C CA . ARG A 1 300 ? -45.645 27.451 13.095 1.00 18.31 299 ARG A CA 1
ATOM 1969 C C . ARG A 1 300 ? -47.163 27.643 13.017 1.00 17.49 299 ARG A C 1
ATOM 1970 O O . ARG A 1 300 ? -47.887 26.883 13.680 1.00 19.20 299 ARG A O 1
ATOM 1978 N N . GLY A 1 301 ? -47.624 28.636 12.269 1.00 14.73 300 GLY A N 1
ATOM 1979 C CA . GLY A 1 301 ? -49.044 28.885 12.025 1.00 15.02 300 GLY A CA 1
ATOM 1980 C C . GLY A 1 301 ? -49.470 30.220 12.577 1.00 15.75 300 GLY A C 1
ATOM 1981 O O . GLY A 1 301 ? -48.688 30.864 13.322 1.00 13.43 300 GLY A O 1
ATOM 1982 N N . VAL A 1 302 ? -50.678 30.618 12.223 1.00 14.70 301 VAL A N 1
ATOM 1983 C CA . VAL A 1 302 ? -51.337 31.848 12.724 1.00 14.29 301 VAL A CA 1
ATOM 1984 C C . VAL A 1 302 ? -52.373 31.448 13.768 1.00 16.52 301 VAL A C 1
ATOM 1985 O O . VAL A 1 302 ? -53.153 30.441 13.567 1.00 14.54 301 VAL A O 1
ATOM 1989 N N . HIS A 1 303 ? -52.386 32.189 14.866 1.00 14.65 302 HIS A N 1
ATOM 1990 C CA . HIS A 1 303 ? -53.461 32.126 15.871 1.00 15.84 302 HIS A CA 1
ATOM 1991 C C . HIS A 1 303 ? -54.313 33.344 15.653 1.00 17.82 302 HIS A C 1
ATOM 1992 O O . HIS A 1 303 ? -53.750 34.472 15.614 1.00 15.59 302 HIS A O 1
ATOM 1999 N N . ILE A 1 304 ? -55.605 33.143 15.511 1.00 15.99 303 ILE A N 1
ATOM 2000 C CA . ILE A 1 304 ? -56.509 34.272 15.205 1.00 17.18 303 ILE A CA 1
ATOM 2001 C C . IL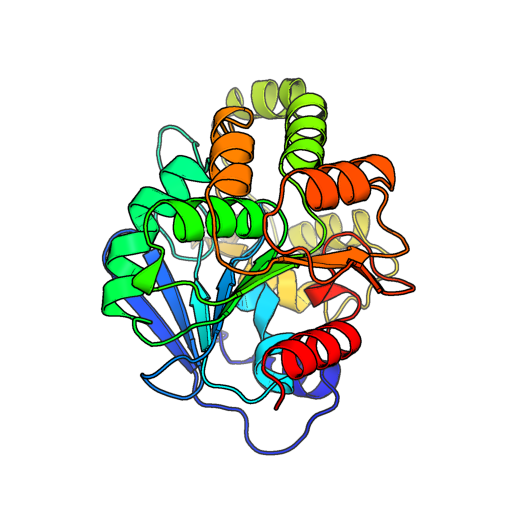E A 1 304 ? -57.295 34.493 16.482 1.00 17.31 303 ILE A C 1
ATOM 2002 O O . ILE A 1 304 ? -58.015 33.544 16.878 1.00 16.40 303 ILE A O 1
ATOM 2007 N N . VAL A 1 305 ? -57.135 35.669 17.106 1.00 14.68 304 VAL A N 1
ATOM 2008 C CA . VAL A 1 305 ? -57.708 35.978 18.437 1.00 15.67 304 VAL A CA 1
ATOM 2009 C C . VAL A 1 305 ? -59.004 36.730 18.226 1.00 16.02 304 VAL A C 1
ATOM 2010 O O . VAL A 1 305 ? -58.975 37.906 17.780 1.00 14.59 304 VAL A O 1
ATOM 2014 N N . GLU A 1 306 ? -60.092 36.067 18.577 1.00 17.38 305 GLU A N 1
ATOM 2015 C CA . GLU A 1 306 ? -61.461 36.614 18.416 1.00 21.25 305 GLU A CA 1
ATOM 2016 C C . GLU A 1 306 ? -61.580 37.872 19.281 1.00 18.42 305 GLU A C 1
ATOM 2017 O O . GLU A 1 306 ? -61.081 37.871 20.417 1.00 19.34 305 GLU A O 1
ATOM 2023 N N . LYS A 1 307 ? -62.179 38.909 18.720 1.00 18.83 306 LYS A N 1
ATOM 2024 C CA . LYS A 1 307 ? -62.599 40.179 19.358 1.00 23.22 306 LYS A CA 1
ATOM 2025 C C . LYS A 1 307 ? -61.353 40.984 19.766 1.00 20.25 306 LYS A C 1
ATOM 2026 O O . LYS A 1 307 ? -61.414 41.660 20.785 1.00 21.25 306 LYS A O 1
ATOM 2032 N N . SER A 1 308 ? -60.243 40.824 19.048 1.00 18.60 307 SER A N 1
ATOM 2033 C CA . SER A 1 308 ? -59.036 41.678 19.188 1.00 16.53 307 SER A CA 1
ATOM 2034 C C . SER A 1 308 ? -58.870 42.499 17.922 1.00 15.73 307 SER A C 1
ATOM 2035 O O . SER A 1 308 ? -58.967 41.932 16.811 1.00 16.09 307 SER A O 1
ATOM 2038 N N . GLY A 1 309 ? -58.575 43.784 18.097 1.00 15.37 308 GLY A N 1
ATOM 2039 C CA . GLY A 1 309 ? -57.944 44.605 17.056 1.00 14.50 308 GLY A CA 1
ATOM 2040 C C . GLY A 1 309 ? -56.448 44.303 16.954 1.00 14.44 308 GLY A C 1
ATOM 2041 O O . GLY A 1 309 ? -55.985 43.203 17.368 1.00 15.33 308 GLY A O 1
ATOM 2042 N N . HIS A 1 310 ? -55.729 45.252 16.372 1.00 13.74 309 HIS A N 1
ATOM 2043 C CA . HIS A 1 310 ? -54.297 45.202 16.003 1.00 13.41 309 HIS A CA 1
ATOM 2044 C C . HIS A 1 310 ? -53.447 44.991 17.261 1.00 12.59 309 HIS A C 1
ATOM 2045 O O . HIS A 1 310 ? -52.539 44.177 17.215 1.00 13.44 309 HIS A O 1
ATOM 2052 N N . SER A 1 311 ? -53.754 45.706 18.336 1.00 12.76 310 SER A N 1
ATOM 2053 C CA . SER A 1 311 ? -52.999 45.633 19.615 1.00 13.52 310 SER A CA 1
ATOM 2054 C C . SER A 1 311 ? -53.573 44.519 20.485 1.00 12.81 310 SER A C 1
ATOM 2055 O O . SER A 1 311 ? -54.359 44.789 21.433 1.00 13.70 310 SER A O 1
ATOM 2058 N N . VAL A 1 312 ? -53.211 43.284 20.128 1.00 11.83 311 VAL A N 1
ATOM 2059 C CA . VAL A 1 312 ? -53.744 42.053 20.769 1.00 10.70 311 VAL A CA 1
ATOM 2060 C C . VAL A 1 312 ? -53.386 42.106 22.267 1.00 11.57 311 VAL A C 1
ATOM 2061 O O . VAL A 1 312 ? -54.255 41.748 23.133 1.00 10.74 311 VAL A O 1
ATOM 2065 N N . GLN A 1 313 ? -52.179 42.584 22.600 1.00 10.18 312 GLN A N 1
ATOM 2066 C CA . GLN A 1 313 ? -51.753 42.681 24.010 1.00 11.11 312 GLN A CA 1
ATOM 2067 C C . GLN A 1 313 ? -52.625 43.659 24.789 1.00 10.95 312 GLN A C 1
ATOM 2068 O O . GLN A 1 313 ? -52.657 43.530 26.056 1.00 11.22 312 GLN A O 1
ATOM 2074 N N . SER A 1 314 ? -53.261 44.623 24.141 1.00 12.54 313 SER A N 1
ATOM 2075 C CA . SER A 1 314 ? -54.186 45.573 24.798 1.00 13.52 313 SER A CA 1
ATOM 2076 C C . SER A 1 314 ? -55.615 45.014 24.807 1.00 15.64 313 SER A C 1
ATOM 2077 O O . SER A 1 314 ? -56.314 45.184 25.813 1.00 16.97 313 SER A O 1
ATOM 2080 N N . ASP A 1 315 ? -56.080 44.404 23.720 1.00 15.46 314 ASP A N 1
ATOM 2081 C CA . ASP A 1 315 ? -57.516 44.041 23.596 1.00 14.68 314 ASP A CA 1
ATOM 2082 C C . ASP A 1 315 ? -57.771 42.662 24.207 1.00 13.30 314 ASP A C 1
ATOM 2083 O O . ASP A 1 315 ? -58.775 42.496 24.802 1.00 14.39 314 ASP A O 1
ATOM 2088 N N . GLN A 1 316 ? -56.914 41.676 24.025 1.00 13.28 315 GLN A N 1
ATOM 2089 C CA . GLN A 1 316 ? -57.156 40.308 24.551 1.00 13.17 315 GLN A CA 1
ATOM 2090 C C . GLN A 1 316 ? -55.879 39.776 25.180 1.00 11.86 315 GLN A C 1
ATOM 2091 O O . GLN A 1 316 ? -55.356 38.765 24.774 1.00 11.62 315 GLN A O 1
ATOM 2097 N N . PRO A 1 317 ? -55.332 40.408 26.232 1.00 12.45 316 PRO A N 1
ATOM 2098 C CA . PRO A 1 317 ? -54.054 39.938 26.790 1.00 13.00 316 PRO A CA 1
ATOM 2099 C C . PRO A 1 317 ? -54.085 38.494 27.330 1.00 13.03 316 PRO A C 1
ATOM 2100 O O . PRO A 1 317 ? -53.118 37.744 27.167 1.00 11.41 316 PRO A O 1
ATOM 2104 N N . ARG A 1 318 ? -55.242 38.068 27.859 1.00 14.70 317 ARG A N 1
ATOM 2105 C CA . ARG A 1 318 ? -55.360 36.710 28.454 1.00 15.05 317 ARG A CA 1
ATOM 2106 C C . ARG A 1 318 ? -55.172 35.705 27.338 1.00 14.28 317 ARG A C 1
ATOM 2107 O O . ARG A 1 318 ? -54.430 34.719 27.534 1.00 15.09 317 ARG A O 1
ATOM 2115 N N . ALA A 1 319 ? -55.770 35.948 26.171 1.00 15.64 318 ALA A N 1
ATOM 2116 C CA . ALA A 1 319 ? -55.641 34.996 25.034 1.00 15.10 318 ALA A CA 1
ATOM 2117 C C . ALA A 1 319 ? -54.179 35.035 24.559 1.00 14.70 318 ALA A C 1
ATOM 2118 O O . ALA A 1 319 ? -53.592 33.992 24.296 1.00 13.60 318 ALA A O 1
ATOM 2120 N N . LEU A 1 320 ? -53.540 36.220 24.563 1.00 14.50 319 LEU A N 1
ATOM 2121 C CA . LEU A 1 320 ? -52.109 36.277 24.155 1.00 14.57 319 LEU A CA 1
ATOM 2122 C C . LEU A 1 320 ? -51.188 35.552 25.160 1.00 12.31 319 LEU A C 1
ATOM 2123 O O . LEU A 1 320 ? -50.223 34.892 24.736 1.00 12.54 319 LEU A O 1
ATOM 2128 N N . ILE A 1 321 ? -51.448 35.687 26.445 1.00 13.43 320 ILE A N 1
ATOM 2129 C CA . ILE A 1 321 ? -50.654 34.970 27.482 1.00 15.00 320 ILE A CA 1
ATOM 2130 C C . ILE A 1 321 ? -50.659 33.456 27.167 1.00 15.28 320 ILE A C 1
ATOM 2131 O O . ILE A 1 321 ? -49.600 32.808 27.123 1.00 15.70 320 ILE A O 1
ATOM 2136 N N . GLU A 1 322 ? -51.826 32.886 26.871 1.00 19.16 321 GLU A N 1
ATOM 2137 C CA . GLU A 1 322 ? -51.955 31.424 26.642 1.00 20.01 321 GLU A CA 1
ATOM 2138 C C . GLU A 1 322 ? -51.145 31.071 25.415 1.00 17.18 321 GLU A C 1
ATOM 2139 O O . GLU A 1 322 ? -50.436 30.059 25.444 1.00 18.16 321 GLU A O 1
ATOM 2145 N N . ILE A 1 323 ? -51.195 31.877 24.362 1.00 15.60 322 ILE A N 1
ATOM 2146 C CA . ILE A 1 323 ? -50.427 31.527 23.140 1.00 15.87 322 ILE A CA 1
ATOM 2147 C C . ILE A 1 323 ? -48.935 31.622 23.455 1.00 15.84 322 ILE A C 1
ATOM 2148 O O . ILE A 1 323 ? -48.155 30.788 22.972 1.00 18.15 322 ILE A O 1
ATOM 2153 N N . VAL A 1 324 ? -48.510 32.672 24.150 1.00 16.40 323 VAL A N 1
ATOM 2154 C CA . VAL A 1 324 ? -47.055 32.829 24.426 1.00 17.48 323 VAL A CA 1
ATOM 2155 C C . VAL A 1 324 ? -46.616 31.689 25.355 1.00 17.73 323 VAL A C 1
ATOM 2156 O O . VAL A 1 324 ? -45.533 31.127 25.128 1.00 15.79 323 VAL A O 1
ATOM 2160 N N . ARG A 1 325 ? -47.435 31.366 26.354 1.00 20.16 324 ARG A N 1
ATOM 2161 C CA . ARG A 1 325 ? -47.145 30.235 27.271 1.00 25.28 324 ARG A CA 1
ATOM 2162 C C . ARG A 1 325 ? -46.933 28.946 26.464 1.00 25.07 324 ARG A C 1
ATOM 2163 O O . ARG A 1 325 ? -45.968 28.206 26.792 1.00 24.64 324 ARG A O 1
ATOM 2171 N N . GLY A 1 326 ? -47.740 28.729 25.417 1.00 24.31 325 GLY A N 1
ATOM 2172 C CA . GLY A 1 326 ? -47.673 27.534 24.548 1.00 25.40 325 GLY A CA 1
ATOM 2173 C C . GLY A 1 326 ? -46.357 27.471 23.803 1.00 29.39 325 GLY A C 1
ATOM 2174 O O . GLY A 1 326 ? -45.751 26.402 23.730 1.00 29.42 325 GLY A O 1
ATOM 2175 N N . VAL A 1 327 ? -45.869 28.611 23.337 1.00 29.84 326 VAL A N 1
ATOM 2176 C CA . VAL A 1 327 ? -44.602 28.703 22.573 1.00 28.88 326 VAL A CA 1
ATOM 2177 C C . VAL A 1 327 ? -43.453 28.389 23.510 1.00 30.67 326 VAL A C 1
ATOM 2178 O O . VAL A 1 327 ? -42.518 27.710 23.067 1.00 32.57 326 VAL A O 1
ATOM 2182 N N . LEU A 1 328 ? -43.511 28.904 24.738 1.00 29.31 327 LEU A N 1
ATOM 2183 C CA . LEU A 1 328 ? -42.523 28.597 25.802 1.00 34.64 327 LEU A CA 1
ATOM 2184 C C . LEU A 1 328 ? -42.582 27.091 26.133 1.00 40.47 327 LEU A C 1
ATOM 2185 O O . LEU A 1 328 ? -41.602 26.597 26.669 1.00 42.31 327 LEU A O 1
ATOM 2190 N N . ASP A 1 329 ? -43.695 26.416 25.817 1.00 45.26 328 ASP A N 1
ATOM 2191 C CA . ASP A 1 329 ? -43.976 24.966 26.047 1.00 54.87 328 ASP A CA 1
ATOM 2192 C C . ASP A 1 329 ? -44.122 24.739 27.551 1.00 61.19 328 ASP A C 1
ATOM 2193 O O . ASP A 1 329 ? -43.729 23.652 28.004 1.00 79.63 328 ASP A O 1
ATOM 2198 N N . THR A 1 330 ? -44.621 25.731 28.295 1.00 69.40 329 THR A N 1
ATOM 2199 C CA . THR A 1 330 ? -44.396 25.856 29.765 1.00 79.95 329 THR A CA 1
ATOM 2200 C C . THR A 1 330 ? -45.713 26.126 30.492 1.00 81.34 329 THR A C 1
ATOM 2201 O O . THR A 1 330 ? -46.259 27.205 30.344 1.00 92.68 329 THR A O 1
#

InterPro domains:
  IPR000073 Alpha/beta hydrolase fold-1 [PF12697] (52-289)
  IPR000073 Alpha/beta hydrolase fold-1 [PR00111] (73-88)
  IPR000073 Alpha/beta hydrolase fold-1 [PR00111] (118-131)
  IPR000073 Alpha/beta hydrolase fold-1 [PR00111] (132-145)
  IPR029058 Alpha/Beta hydrolase fold [G3DSA:3.40.50.1820] (6-298)
  IPR029058 Alpha/Beta hydrolase fold [SSF53474] (40-296)

Foldseek 3Di:
DPDDLCNCLVVLCVLLVHDDDFWDWDWDDDAQKIKIWTRDQAFQEEEAEAPLAAQCLQSNLCRNLVGTYIRIGFAQAQPGDHDPVLERALLVSLVVCQVVCCVRHQNHQEYEYAHSGQLVVLNNLLVPVNRHQAYEYFADDLVLSVVVQVVCLVVLVVVVVPPPLDWAQALVRLLVVQCVVPVVDDSVLSSSRSVSQKDADPVRIIGGRGDSRSHYDDRVVSLVSQLRGQHEYEYEYELPEPSADPVNQVSSVVRHPHYPYYHYDYPDYSSCSSGPSNVVSVVVSVVVVD

Nearest PDB structures (foldseek):
  6wyn-assembly1_A  TM=1.003E+00  e=1.476E-62  Mycobacterium tuberculosis H37Rv
  3p2m-assembly1_A  TM=9.971E-01  e=8.697E-52  Mycobacterium tuberculosis
  3qit-assembly2_C  TM=7.884E-01  e=2.926E-17  Moorena producens 19L
  2puh-assembly1_A  TM=6.674E-01  e=1.198E-12  Paraburkholderia xenovorans
  2og1-assembly1_A  TM=6.892E-01  e=1.536E-11  Paraburkholderia xenovorans LB400

Sequence (290 aa):
TGLDEFALLAE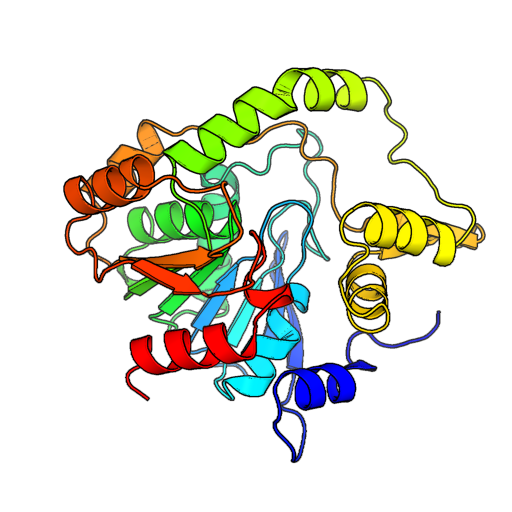NAEQAGVNGPLPEVERVQAGAISALRWGGSAPRVIFLHGGGQNAHTWDTVIVGLGEPALAVDLPGHGHSAWREDGNYSPQLNSETLAPVLRELAPGAEFVVGMSLGGLTAIRLAAMAPDLVGELVLVDVTPSALQRHAELTAEQRGTVALMHGEREFPSFQAMLDLTIAAAPHRDVKSSLRRGVFHNSRRLDNGNWVWRYDAIRTFGDFAGLWDDVDALSAPITLVRGGSSGFVTDQDTAELHRRATHFRGVHIVEKSGHSVQSDQPRALIEIVRGVLDT

GO terms:
  GO:0008126 acetylesterase activity (F, EXP)
  GO:0106435 carboxylesterase activity (F, EXP)

Solvent-accessible surface area: 12666 Å² total; per-residue (Å²): 109,90,98,86,41,50,51,36,9,66,37,7,10,111,49,9,52,56,151,51,141,81,48,135,26,90,61,19,130,24,60,48,2,4,1,0,42,2,40,32,87,78,5,75,0,0,0,0,0,0,36,25,30,8,0,12,30,0,1,4,0,4,12,8,10,60,34,40,1,0,0,0,0,0,7,0,0,8,88,6,52,96,76,191,67,6,30,0,6,0,34,67,1,0,99,43,0,7,81,14,0,113,119,19,0,88,63,0,98,22,0,0,0,6,8,1,0,0,0,0,0,0,66,1,5,26,68,3,76,109,12,9,33,17,0,0,0,0,0,0,0,0,19,2,4,65,95,71,10,123,141,34,47,149,122,45,36,90,71,45,157,96,188,45,97,130,72,7,104,41,37,80,26,0,0,75,94,34,51,76,90,19,97,156,52,93,70,96,20,8,103,13,38,3,35,14,18,3,105,136,35,162,102,22,44,17,5,40,59,56,21,56,25,108,34,22,21,82,18,79,25,0,16,87,15,0,64,81,5,91,8,20,2,2,0,0,25,0,37,86,12,71,36,3,56,116,132,5,18,37,43,0,105,158,89,12,90,85,34,124,23,50,73,103,11,136,155,0,22,52,22,0,2,28,35,59,8,136,39,0,5,103,26,0,70,47,25,10,131,90

Organism: Mycobacterium tuberculosis (strain ATCC 25618 / H37Rv) (NCBI:txid83332)

B-factor: mean 26.74, std 17.52, range [7.04, 121.76]

Secondary structure (DSSP, 8-state):
----TTTTHHHHHHHTT--SSPPPEEEEEETTEEEEEESSS--SEEEE--TT--GGGGHHHHHHH-S-EEEE--TTSTTSPP-TT-B--HHHHHHHHHHHHHHH-TT--EEEEETHHHHHHHHHHHH-TTT-SEEEEES--HHHHHHHHHHHHHHHHHHHTT-----BS-HHHHHHHHHHH-TTS-HHHHHHHHHHHEEE-TTS-EEESS----B---SHHHHHHHHH--S-EEEEEETT--SS-HHHHHHHHHH-SSEEEEEEETT--S-HHHH-HHHHHHHHHHHHT-